Protein AF-A0A8E4DRR0-F1 (afdb_monomer)

Organism: NCBI:txid2259622

Foldseek 3Di:
DDDPQVVQWDWDADPFGIKIFHPFAAPVRGTQIKDWGADPVQKTKIKSQQPLVVLCVVLVHDCPDPVNVVVQVVLCVPLVWHQDPVRRIIIDIGHPVCVVSNVVSRSVVSNVSNVCSVVPPPPPPPVQLVLVVVLVVVLCVVVVWDKDAQDDQDPATFRIWTPALQIEGEQEDQALVSLVSLLVSQVVCVVVVPRYFGEYEYADCVRNPVVSLVCSVVRGVYYHYCPVDSVVVSVVVNVVRVVRD

Radius of gyration: 26.76 Å; Cα contacts (8 Å, |Δi|>4): 413; chains: 1; bounding box: 72×39×68 Å

Solvent-accessible surface area (backbone atoms only — not comparable to full-atom values): 13355 Å² total; per-residue (Å²): 132,88,81,64,67,74,78,48,51,48,77,45,82,52,97,62,40,34,36,35,38,37,80,45,50,46,97,87,67,49,57,41,48,35,38,36,37,59,46,96,87,60,34,31,45,34,28,48,79,15,51,40,47,54,53,26,47,75,63,67,37,65,69,84,36,72,70,46,48,52,50,55,52,51,44,31,70,75,56,67,38,42,77,39,81,89,68,46,20,49,33,37,79,39,50,71,91,43,44,74,61,51,49,52,38,51,42,53,50,39,43,54,54,40,54,49,50,78,64,37,69,74,84,55,75,50,64,63,58,55,52,48,53,51,46,52,50,51,45,28,64,75,69,69,42,54,71,42,68,66,41,70,53,86,97,39,71,22,54,32,35,36,61,51,85,47,30,38,33,33,27,74,14,71,33,42,67,48,43,49,49,38,32,51,40,30,54,48,31,62,75,70,69,47,75,58,43,28,34,36,35,32,52,45,47,82,58,35,33,59,74,50,55,72,49,41,55,80,37,30,76,39,67,46,74,56,79,88,50,65,70,62,51,40,52,54,51,52,50,57,54,61,78,50,101

Structure (mmCIF, N/CA/C/O backbone):
data_AF-A0A8E4DRR0-F1
#
_entry.id   AF-A0A8E4DRR0-F1
#
loop_
_atom_site.group_PDB
_atom_site.id
_atom_site.type_symbol
_atom_site.label_atom_id
_atom_site.label_alt_id
_atom_site.label_comp_id
_atom_site.label_asym_id
_atom_site.label_entity_id
_atom_site.label_seq_id
_atom_site.pdbx_PDB_ins_code
_atom_site.Cartn_x
_atom_site.Cartn_y
_atom_site.Cartn_z
_atom_site.occupancy
_atom_site.B_iso_or_equiv
_atom_site.auth_seq_id
_atom_site.auth_comp_id
_atom_site.auth_asym_id
_atom_site.auth_atom_id
_atom_site.pdbx_PDB_model_num
ATOM 1 N N . MET A 1 1 ? -40.657 18.789 5.559 1.00 47.41 1 MET A N 1
ATOM 2 C CA . MET A 1 1 ? -40.648 17.355 5.917 1.00 47.41 1 MET A CA 1
ATOM 3 C C . MET A 1 1 ? -39.809 17.217 7.183 1.00 47.41 1 MET A C 1
ATOM 5 O O . MET A 1 1 ? -38.643 17.578 7.130 1.00 47.41 1 MET A O 1
ATOM 9 N N . LYS A 1 2 ? -40.390 16.846 8.335 1.00 43.84 2 LYS A N 1
ATOM 10 C CA . LYS A 1 2 ? -39.598 16.577 9.551 1.00 43.84 2 LYS A CA 1
ATOM 11 C C . LYS A 1 2 ? -38.952 15.208 9.366 1.00 43.84 2 LYS A C 1
ATOM 13 O O . LYS A 1 2 ? -39.671 14.216 9.324 1.00 43.84 2 LYS A O 1
ATOM 18 N N . ILE A 1 3 ? -37.636 15.175 9.194 1.00 53.62 3 ILE A N 1
ATOM 19 C CA . ILE A 1 3 ? -36.881 13.924 9.236 1.00 53.62 3 ILE A CA 1
ATOM 20 C C . ILE A 1 3 ? -36.840 13.513 10.707 1.00 53.62 3 ILE A C 1
ATOM 22 O O . ILE A 1 3 ? -36.259 14.213 11.534 1.00 53.62 3 ILE A O 1
ATOM 26 N N . ASP A 1 4 ? -37.528 12.427 11.041 1.00 69.81 4 ASP A N 1
ATOM 27 C CA . ASP A 1 4 ? -37.482 11.822 12.370 1.00 69.81 4 ASP A CA 1
ATOM 28 C C . ASP A 1 4 ? -36.305 10.838 12.401 1.00 69.81 4 ASP A C 1
ATOM 30 O O . ASP A 1 4 ? -36.471 9.638 12.197 1.00 69.81 4 ASP A O 1
ATOM 34 N N . LEU A 1 5 ? -35.092 11.380 12.569 1.00 63.81 5 LEU A N 1
ATOM 35 C CA . LEU A 1 5 ? -33.827 10.627 12.599 1.00 63.81 5 LEU A CA 1
ATOM 36 C C . LEU A 1 5 ? -33.863 9.462 13.600 1.00 63.81 5 LEU A C 1
ATOM 38 O O . LEU A 1 5 ? -33.259 8.422 13.354 1.00 63.81 5 LEU A O 1
ATOM 42 N N . CYS A 1 6 ? -34.618 9.602 14.692 1.00 68.69 6 CYS A N 1
ATOM 43 C CA . CYS A 1 6 ? -34.741 8.583 15.729 1.00 68.69 6 CYS A CA 1
ATOM 44 C C . CYS A 1 6 ? -35.473 7.319 15.256 1.00 68.69 6 CYS A C 1
ATOM 46 O O . CYS A 1 6 ? -35.236 6.252 15.811 1.00 68.69 6 CYS A O 1
ATOM 48 N N . ARG A 1 7 ? -36.323 7.400 14.222 1.00 75.31 7 ARG A N 1
ATOM 49 C CA . ARG A 1 7 ? -37.002 6.219 13.648 1.00 75.31 7 ARG A CA 1
ATOM 50 C C . ARG A 1 7 ? -36.076 5.289 12.875 1.00 75.31 7 ARG A C 1
ATOM 52 O O . ARG A 1 7 ? -36.465 4.160 12.598 1.00 75.31 7 ARG A O 1
ATOM 59 N N . HIS A 1 8 ? -34.896 5.773 12.506 1.00 78.75 8 HIS A N 1
ATOM 60 C CA . HIS A 1 8 ? -33.920 5.030 11.716 1.00 78.75 8 HIS A CA 1
ATOM 61 C C . HIS A 1 8 ? -32.787 4.447 12.569 1.00 78.75 8 HIS A C 1
ATOM 63 O O . HIS A 1 8 ? -31.842 3.896 12.019 1.00 78.75 8 HIS A O 1
ATOM 69 N N . LEU A 1 9 ? -32.877 4.571 13.897 1.00 87.56 9 LEU A N 1
ATOM 70 C CA . LEU A 1 9 ? -31.983 3.901 14.833 1.00 87.56 9 LEU A CA 1
ATOM 71 C C . LEU A 1 9 ? -32.633 2.602 15.299 1.00 87.56 9 LEU A C 1
ATOM 73 O O . LEU A 1 9 ? -33.762 2.612 15.794 1.00 87.56 9 LEU A O 1
ATOM 77 N N . ASN A 1 10 ? -31.912 1.493 15.174 1.00 92.44 10 ASN A N 1
ATOM 78 C CA . ASN A 1 10 ? -32.361 0.200 15.673 1.00 92.44 10 ASN A CA 1
ATOM 79 C C . ASN A 1 10 ? -31.350 -0.342 16.684 1.00 92.44 10 ASN A C 1
ATOM 81 O O . ASN A 1 10 ? -30.195 -0.603 16.355 1.00 92.44 10 ASN A O 1
ATOM 85 N N . THR A 1 11 ? -31.791 -0.500 17.930 1.00 93.88 11 THR A N 1
ATOM 86 C CA . THR A 1 11 ? -30.933 -0.927 19.037 1.00 93.88 11 THR A CA 1
ATOM 87 C C . THR A 1 11 ? -31.225 -2.373 19.404 1.00 93.88 11 THR A C 1
ATOM 89 O O . THR A 1 11 ? -32.382 -2.748 19.606 1.00 93.88 11 THR A O 1
ATOM 92 N N . ARG A 1 12 ? -30.179 -3.189 19.557 1.00 95.25 12 ARG A N 1
ATOM 93 C CA . ARG A 1 12 ? -30.294 -4.578 20.028 1.00 95.25 12 ARG A CA 1
ATOM 94 C C . ARG A 1 12 ? -29.407 -4.794 21.245 1.00 95.25 12 ARG A C 1
ATOM 96 O O . ARG A 1 12 ? -28.229 -4.457 21.221 1.00 95.25 12 ARG A O 1
ATOM 103 N N . ILE A 1 13 ? -29.975 -5.368 22.301 1.00 95.50 13 ILE A N 1
ATOM 104 C CA . ILE A 1 13 ? -29.242 -5.701 23.528 1.00 95.50 13 ILE A CA 1
ATOM 105 C C . ILE A 1 13 ? -28.384 -6.946 23.274 1.00 95.50 13 ILE A C 1
ATOM 107 O O . ILE A 1 13 ? -28.842 -7.905 22.651 1.00 95.50 13 ILE A O 1
ATOM 111 N N . THR A 1 14 ? -27.151 -6.934 23.771 1.00 92.44 14 THR A N 1
ATOM 112 C CA . THR A 1 14 ? -26.203 -8.055 23.716 1.00 92.44 14 THR A CA 1
ATOM 113 C C . THR A 1 14 ? -25.815 -8.485 25.135 1.00 92.44 14 THR A C 1
ATOM 115 O O . THR A 1 14 ? -26.263 -7.898 26.118 1.00 92.44 14 THR A O 1
ATOM 118 N N . GLN A 1 15 ? -24.991 -9.528 25.273 1.00 89.94 15 GLN A N 1
ATOM 119 C CA . GLN A 1 15 ? -24.535 -9.988 26.593 1.00 89.94 15 GLN A CA 1
ATOM 120 C C . GLN A 1 15 ? -23.638 -8.963 27.309 1.00 89.94 15 GLN A C 1
ATOM 122 O O . GLN A 1 15 ? -23.631 -8.916 28.536 1.00 89.94 15 GLN A O 1
ATOM 127 N N . GLU A 1 16 ? -22.901 -8.140 26.557 1.00 89.00 16 GLU A N 1
ATOM 128 C CA . GLU A 1 16 ? -21.900 -7.202 27.095 1.00 89.00 16 GLU A CA 1
ATOM 129 C C . GLU A 1 16 ? -22.322 -5.722 26.992 1.00 89.00 16 GLU A C 1
ATOM 131 O O . GLU A 1 16 ? -21.591 -4.825 27.420 1.00 89.00 16 GLU A O 1
ATOM 136 N N . GLY A 1 17 ? -23.506 -5.453 26.436 1.00 94.50 17 GLY A N 1
ATOM 137 C CA . GLY A 1 17 ? -24.033 -4.107 26.240 1.00 94.50 17 GLY A CA 1
ATOM 138 C C . GLY A 1 17 ? -25.119 -4.082 25.171 1.00 94.50 17 GLY A C 1
ATOM 139 O O . GLY A 1 17 ? -26.163 -4.719 25.325 1.00 94.50 17 GLY A O 1
ATOM 140 N N . PHE A 1 18 ? -24.904 -3.334 24.095 1.00 96.44 18 PHE A N 1
ATOM 141 C CA . PHE A 1 18 ? -25.846 -3.249 22.979 1.00 96.44 18 PHE A CA 1
ATOM 142 C C . PHE A 1 18 ? -25.143 -2.873 21.677 1.00 96.44 18 PHE A C 1
ATOM 144 O O . PHE A 1 18 ? -23.998 -2.437 21.679 1.00 96.44 18 PHE A O 1
ATOM 151 N N . LEU A 1 19 ? -25.839 -3.037 20.560 1.00 96.56 19 LEU A N 1
ATOM 152 C CA . LEU A 1 19 ? -25.451 -2.477 19.271 1.00 96.56 19 LEU A CA 1
ATOM 153 C C . LEU A 1 19 ? -26.532 -1.525 18.777 1.00 96.56 19 LEU A C 1
ATOM 155 O O . LEU A 1 19 ? -27.713 -1.704 19.091 1.00 96.56 19 LEU A O 1
ATOM 159 N N . VAL A 1 20 ? -26.118 -0.531 18.004 1.00 96.69 20 VAL A N 1
ATOM 160 C CA . VAL A 1 20 ? -26.983 0.453 17.364 1.00 96.69 20 VAL A CA 1
ATOM 161 C C . VAL A 1 20 ? -26.707 0.425 15.870 1.00 96.69 20 VAL A C 1
ATOM 163 O O . VAL A 1 20 ? -25.614 0.752 15.422 1.00 96.69 20 VAL A O 1
ATOM 166 N N . GLU A 1 21 ? -27.714 0.039 15.104 1.00 96.31 21 GLU A N 1
ATOM 167 C CA . GLU A 1 21 ? -27.754 0.215 13.657 1.00 96.31 21 GLU A CA 1
ATOM 168 C C . GLU A 1 21 ? -28.125 1.673 13.369 1.00 96.31 21 GLU A C 1
ATOM 170 O O . GLU A 1 21 ? -29.159 2.165 13.839 1.00 96.31 21 GLU A O 1
ATOM 175 N N . THR A 1 22 ? -27.240 2.386 12.672 1.00 95.62 22 THR A N 1
ATOM 176 C CA . THR A 1 22 ? -27.363 3.832 12.448 1.00 95.62 22 THR A CA 1
ATOM 177 C C . THR A 1 22 ? -27.943 4.151 11.069 1.00 95.62 22 THR A C 1
ATOM 179 O O . THR A 1 22 ? -27.819 3.347 10.150 1.00 95.62 22 THR A O 1
ATOM 182 N N . PRO A 1 23 ? -28.536 5.342 10.854 1.00 93.69 23 PRO A N 1
ATOM 183 C CA . PRO A 1 23 ? -28.981 5.753 9.520 1.00 93.69 23 PRO A CA 1
ATOM 184 C C . PRO A 1 23 ? -27.832 6.035 8.540 1.00 93.69 23 PRO A C 1
ATOM 186 O O . PRO A 1 23 ? -28.096 6.315 7.372 1.00 93.69 23 PRO A O 1
ATOM 189 N N . PHE A 1 24 ? -26.580 6.030 9.006 1.00 94.56 24 PHE A N 1
ATOM 190 C CA . PHE A 1 24 ? -25.413 6.200 8.154 1.00 94.56 24 PHE A CA 1
ATOM 191 C C . PHE A 1 24 ? -25.136 4.891 7.432 1.00 94.56 24 PHE A C 1
ATOM 193 O O . PHE A 1 24 ? -25.211 3.819 8.032 1.00 94.56 24 PHE A O 1
ATOM 200 N N . CYS A 1 25 ? -24.808 4.999 6.151 1.00 94.62 25 CYS A N 1
ATOM 201 C CA . CYS A 1 25 ? -24.502 3.851 5.321 1.00 94.62 25 CYS A CA 1
ATOM 202 C C . CYS A 1 25 ? -23.128 4.006 4.689 1.00 94.62 25 CYS A C 1
ATOM 204 O O . CYS A 1 25 ? -22.706 5.110 4.332 1.00 94.62 25 CYS A O 1
ATOM 206 N N . TYR A 1 26 ? -22.493 2.865 4.498 1.00 93.50 26 TYR A N 1
ATOM 207 C CA . TYR A 1 26 ? -21.381 2.683 3.593 1.00 93.50 26 TYR A CA 1
ATOM 208 C C . TYR A 1 26 ? -21.839 2.787 2.118 1.00 93.50 26 TYR A C 1
ATOM 210 O O . TYR A 1 26 ? -23.038 2.839 1.820 1.00 93.50 26 TYR A O 1
ATOM 218 N N . TYR A 1 27 ? -20.895 2.841 1.168 1.00 88.94 27 TYR A N 1
ATOM 219 C CA . TYR A 1 27 ? -21.196 2.998 -0.268 1.00 88.94 27 TYR A CA 1
ATOM 220 C C . TYR A 1 27 ? -22.044 1.865 -0.863 1.00 88.94 27 TYR A C 1
ATOM 222 O O . TYR A 1 27 ? -22.708 2.065 -1.878 1.00 88.94 27 TYR A O 1
ATOM 230 N N . ASP A 1 28 ? -21.999 0.678 -0.265 1.00 90.06 28 ASP A N 1
ATOM 231 C CA . ASP A 1 28 ? -22.761 -0.509 -0.653 1.00 90.06 28 ASP A CA 1
ATOM 232 C C . ASP A 1 28 ? -24.147 -0.566 -0.002 1.00 90.06 28 ASP A C 1
ATOM 234 O O . ASP A 1 28 ? -24.883 -1.529 -0.202 1.00 90.06 28 ASP A O 1
ATOM 238 N N . HIS A 1 29 ? -24.528 0.506 0.699 1.00 92.25 29 HIS A N 1
ATOM 239 C CA . HIS A 1 29 ? -25.776 0.663 1.436 1.00 92.25 29 HIS A CA 1
ATOM 240 C C . HIS A 1 29 ? -25.878 -0.159 2.726 1.00 92.25 29 HIS A C 1
ATOM 242 O O . HIS A 1 29 ? -26.940 -0.140 3.352 1.00 92.25 29 HIS A O 1
ATOM 248 N N . ASP A 1 30 ? -24.793 -0.794 3.176 1.00 93.25 30 ASP A N 1
ATOM 249 C CA . ASP A 1 30 ? -24.750 -1.399 4.506 1.00 93.25 30 ASP A CA 1
ATOM 250 C C . ASP A 1 30 ? -24.735 -0.311 5.584 1.00 93.25 30 ASP A C 1
ATOM 252 O O . ASP A 1 30 ? -24.062 0.715 5.459 1.00 93.25 30 ASP A O 1
ATOM 256 N N . HIS A 1 31 ? -25.505 -0.519 6.650 1.00 95.25 31 HIS A N 1
ATOM 257 C CA . HIS A 1 31 ? -25.582 0.412 7.770 1.00 95.25 31 HIS A CA 1
ATOM 258 C C . HIS A 1 31 ? -24.326 0.344 8.634 1.00 95.25 31 HIS A C 1
ATOM 260 O O . HIS A 1 31 ? -23.857 -0.743 8.961 1.00 95.25 31 HIS A O 1
ATOM 266 N N . VAL A 1 32 ? -23.844 1.499 9.099 1.00 96.50 32 VAL A N 1
ATOM 267 C CA . VAL A 1 32 ? -22.797 1.517 10.124 1.00 96.50 32 VAL A CA 1
ATOM 268 C C . VAL A 1 32 ? -23.390 1.008 11.434 1.00 96.50 32 VAL A C 1
ATOM 270 O O . VAL A 1 32 ? -24.348 1.596 11.959 1.00 96.50 32 VAL A O 1
ATOM 273 N N . ILE A 1 33 ? -22.810 -0.070 11.962 1.00 97.19 33 ILE A N 1
ATOM 274 C CA . ILE A 1 33 ? -23.189 -0.672 13.239 1.00 97.19 33 ILE A CA 1
ATOM 275 C C . ILE A 1 33 ? -22.220 -0.208 14.322 1.00 97.19 33 ILE A C 1
ATOM 277 O O . ILE A 1 33 ? -21.016 -0.424 14.233 1.00 97.19 33 ILE A O 1
ATOM 281 N N . VAL A 1 34 ? -22.753 0.400 15.380 1.00 97.75 34 VAL A N 1
ATOM 282 C CA . VAL A 1 34 ? -21.962 0.825 16.538 1.00 97.75 34 VAL A CA 1
ATOM 283 C C . VAL A 1 34 ? -22.224 -0.111 17.705 1.00 97.75 34 VAL A C 1
ATOM 285 O O . VAL A 1 34 ? -23.346 -0.203 18.201 1.00 97.75 34 VAL A O 1
ATOM 288 N N . TYR A 1 35 ? -21.183 -0.784 18.171 1.00 97.69 35 TYR A N 1
ATOM 289 C CA . TYR A 1 35 ? -21.201 -1.617 19.364 1.00 97.69 35 TYR A CA 1
ATOM 290 C C . TYR A 1 35 ? -20.892 -0.759 20.583 1.00 97.69 35 TYR A C 1
ATOM 292 O O . TYR A 1 35 ? -19.946 0.016 20.565 1.00 97.69 35 TYR A O 1
ATOM 300 N N . ALA A 1 36 ? -21.667 -0.914 21.651 1.00 97.44 36 ALA A N 1
ATOM 301 C CA . ALA A 1 36 ? -21.447 -0.275 22.939 1.00 97.44 36 ALA A CA 1
ATOM 302 C C . ALA A 1 36 ? -21.255 -1.357 24.004 1.00 97.44 36 ALA A C 1
ATOM 304 O O . ALA A 1 36 ? -22.183 -2.108 24.316 1.00 97.44 36 ALA A O 1
ATOM 305 N N . LYS A 1 37 ? -20.055 -1.422 24.580 1.00 97.00 37 LYS A N 1
ATOM 306 C CA . LYS A 1 37 ? -19.710 -2.321 25.682 1.00 97.00 37 LYS A CA 1
ATOM 307 C C . LYS A 1 37 ? -19.671 -1.545 26.987 1.00 97.00 37 LYS A C 1
ATOM 309 O O . LYS A 1 37 ? -19.031 -0.497 27.067 1.00 97.00 37 LYS A O 1
ATOM 314 N N . ARG A 1 38 ? -20.345 -2.056 28.018 1.00 96.06 38 ARG A N 1
ATOM 315 C CA . ARG A 1 38 ? -20.356 -1.413 29.336 1.00 96.06 38 ARG A CA 1
ATOM 316 C C . ARG A 1 38 ? -19.147 -1.850 30.160 1.00 96.06 38 ARG A C 1
ATOM 318 O O . ARG A 1 38 ? -18.913 -3.042 30.346 1.00 96.06 38 ARG A O 1
ATOM 325 N N . ASN A 1 39 ? -18.418 -0.883 30.699 1.00 95.00 39 ASN A N 1
ATOM 326 C CA . ASN A 1 39 ? -17.311 -1.110 31.619 1.00 95.00 39 ASN A CA 1
ATOM 327 C C . ASN A 1 39 ? -17.801 -1.269 33.066 1.00 95.00 39 ASN A C 1
ATOM 329 O O . ASN A 1 39 ? -18.935 -0.934 33.416 1.00 95.00 39 ASN A O 1
ATOM 333 N N . GLN A 1 40 ? -16.921 -1.776 33.936 1.00 93.56 40 GLN A N 1
ATOM 334 C CA . GLN A 1 40 ? -17.237 -2.017 35.352 1.00 93.56 40 GLN A CA 1
ATOM 335 C C . GLN A 1 40 ? -17.536 -0.729 36.134 1.00 93.56 40 GLN A C 1
ATOM 337 O O . GLN A 1 40 ? -18.321 -0.752 37.078 1.00 93.56 40 GLN A O 1
ATOM 342 N N . ASP A 1 41 ? -16.935 0.388 35.729 1.00 93.62 41 ASP A N 1
ATOM 343 C CA . ASP A 1 41 ? -17.132 1.717 36.317 1.00 93.62 41 ASP A CA 1
ATOM 344 C C . ASP A 1 41 ? -18.412 2.420 35.824 1.00 93.62 41 ASP A C 1
ATOM 346 O O . ASP A 1 41 ? -18.712 3.535 36.247 1.00 93.62 41 ASP A O 1
ATOM 350 N N . GLY A 1 42 ? -19.184 1.766 34.949 1.00 92.06 42 GLY A N 1
ATOM 351 C CA . GLY A 1 42 ? -20.418 2.297 34.376 1.00 92.06 42 GLY A CA 1
ATOM 352 C C . GLY A 1 42 ? -20.225 3.158 33.126 1.00 92.06 42 GLY A C 1
ATOM 353 O O . GLY A 1 42 ? -21.223 3.625 32.579 1.00 92.06 42 GLY A O 1
ATOM 354 N N . THR A 1 43 ? -18.989 3.345 32.652 1.00 96.62 43 THR A N 1
ATOM 355 C CA . THR A 1 43 ? -18.712 3.972 31.349 1.00 96.62 43 THR A CA 1
ATOM 356 C C . THR A 1 43 ? -19.001 3.012 30.193 1.00 96.62 43 THR A C 1
ATOM 358 O O . THR A 1 43 ? -19.180 1.808 30.394 1.00 96.62 43 THR A O 1
ATOM 361 N N . TYR A 1 44 ? -19.057 3.542 28.972 1.00 97.62 44 TYR A N 1
ATOM 362 C CA . TYR A 1 44 ? -19.225 2.757 27.754 1.00 97.62 44 TYR A CA 1
ATOM 363 C C . TYR A 1 44 ? -18.045 2.960 26.811 1.00 97.62 44 TYR A C 1
ATOM 365 O O . TYR A 1 44 ? -17.646 4.095 26.554 1.00 97.62 44 TYR A O 1
ATOM 373 N N . LEU A 1 45 ? -17.529 1.855 26.273 1.00 97.62 45 LEU A N 1
ATOM 374 C CA . LEU A 1 45 ? -16.651 1.849 25.109 1.00 97.62 45 LEU A CA 1
ATOM 375 C C . LEU A 1 45 ? -17.506 1.592 23.869 1.00 97.62 45 LEU A C 1
ATOM 377 O O . LEU A 1 45 ? -18.147 0.544 23.765 1.00 97.62 45 LEU A O 1
ATOM 381 N N . LEU A 1 46 ? -17.535 2.557 22.956 1.00 98.00 46 LEU A N 1
ATOM 382 C CA . LEU A 1 46 ? -18.216 2.448 21.676 1.00 98.00 46 LEU A CA 1
ATOM 383 C C . LEU A 1 46 ? -17.205 2.190 20.566 1.00 98.00 46 LEU A C 1
ATOM 385 O O . LEU A 1 46 ? -16.146 2.811 20.572 1.00 98.00 46 LEU A O 1
ATOM 389 N N . THR A 1 47 ? -17.549 1.324 19.615 1.00 97.50 47 THR A N 1
ATOM 390 C CA . THR A 1 47 ? -16.700 0.980 18.467 1.00 97.50 47 THR A CA 1
ATOM 391 C C . THR A 1 47 ? -17.527 0.564 17.252 1.00 97.50 47 THR A C 1
ATOM 393 O O . THR A 1 47 ? -18.635 0.052 17.404 1.00 97.50 47 THR A O 1
ATOM 396 N N . GLU A 1 48 ? -16.992 0.760 16.050 1.00 95.56 48 GLU A N 1
ATOM 397 C CA . GLU A 1 48 ? -17.521 0.169 14.805 1.00 95.56 48 GLU A CA 1
ATOM 398 C C . GLU A 1 48 ? -16.840 -1.160 14.434 1.00 95.56 48 GLU A C 1
ATOM 400 O O . GLU A 1 48 ? -17.145 -1.752 13.407 1.00 95.56 48 GLU A O 1
ATOM 405 N N . ASN A 1 49 ? -15.969 -1.675 15.310 1.00 93.31 49 ASN A N 1
ATOM 406 C CA . ASN A 1 49 ? -15.341 -2.993 15.184 1.00 93.31 49 ASN A CA 1
ATOM 407 C C . ASN A 1 49 ? -14.476 -3.167 13.915 1.00 93.31 49 ASN A C 1
ATOM 409 O O . ASN A 1 49 ? -14.318 -4.284 13.426 1.00 93.31 49 ASN A O 1
ATOM 413 N N . GLY A 1 50 ? -13.909 -2.073 13.397 1.00 92.12 50 GLY A N 1
ATOM 414 C CA . GLY A 1 50 ? -12.928 -2.084 12.309 1.00 92.12 50 GLY A CA 1
ATOM 415 C C . GLY A 1 50 ? -13.514 -2.282 10.911 1.00 92.12 50 GLY A C 1
ATOM 416 O O . GLY A 1 50 ? -12.762 -2.439 9.949 1.00 92.12 50 GLY A O 1
ATOM 417 N N . GLU A 1 51 ? -14.837 -2.243 10.759 1.00 93.06 51 GLU A N 1
ATOM 418 C CA . GLU A 1 51 ? -15.511 -2.450 9.477 1.00 93.06 51 GLU A CA 1
ATOM 419 C C . GLU A 1 51 ? -15.099 -1.391 8.437 1.00 93.06 51 GLU A C 1
ATOM 421 O O . GLU A 1 51 ? -14.859 -1.703 7.268 1.00 93.06 51 GLU A O 1
ATOM 426 N N . ALA A 1 52 ? -14.931 -0.131 8.851 1.00 91.56 52 ALA A N 1
ATOM 427 C CA . ALA A 1 52 ? -14.463 0.929 7.960 1.00 91.56 52 ALA A CA 1
ATOM 428 C C . ALA A 1 52 ? -13.035 0.670 7.434 1.00 91.56 52 ALA A C 1
ATOM 430 O O . ALA A 1 52 ? -12.745 0.928 6.261 1.00 91.56 52 ALA A O 1
ATOM 431 N N . ALA A 1 53 ? -12.150 0.140 8.283 1.00 89.75 53 ALA A N 1
ATOM 432 C CA . ALA A 1 53 ? -10.775 -0.201 7.922 1.00 89.75 53 ALA A CA 1
ATOM 433 C C . ALA A 1 53 ? -10.714 -1.415 6.996 1.00 89.75 53 ALA A C 1
ATOM 435 O O . ALA A 1 53 ? -10.004 -1.401 5.988 1.00 89.75 53 ALA A O 1
ATOM 436 N N . GLU A 1 54 ? -11.503 -2.443 7.305 1.00 86.94 54 GLU A N 1
ATOM 437 C CA . GLU A 1 54 ? -11.616 -3.643 6.485 1.00 86.94 54 GLU A CA 1
ATOM 438 C C . GLU A 1 54 ? -12.075 -3.280 5.068 1.00 86.94 54 GLU A C 1
ATOM 440 O O . GLU A 1 54 ? -11.446 -3.674 4.081 1.00 86.94 54 GLU A O 1
ATOM 445 N N . ARG A 1 55 ? -13.094 -2.423 4.950 1.00 88.06 55 ARG A N 1
ATOM 446 C CA . ARG A 1 55 ? -13.585 -1.929 3.656 1.00 88.06 55 ARG A CA 1
ATOM 447 C C . ARG A 1 55 ? -12.512 -1.156 2.883 1.00 88.06 55 ARG A C 1
ATOM 449 O O . ARG A 1 55 ? -12.321 -1.416 1.695 1.00 88.06 55 ARG A O 1
ATOM 456 N N . LEU A 1 56 ? -11.748 -0.279 3.542 1.00 85.44 56 LEU A N 1
ATOM 457 C CA . LEU A 1 56 ? -10.599 0.392 2.916 1.00 85.44 56 LEU A CA 1
ATOM 458 C C . LEU A 1 56 ? -9.553 -0.596 2.389 1.00 85.44 56 LEU A C 1
ATOM 460 O O . LEU A 1 56 ? -8.991 -0.385 1.308 1.00 85.44 56 LEU A O 1
ATOM 464 N N . SER A 1 57 ? -9.308 -1.678 3.130 1.00 81.31 57 SER A N 1
ATOM 465 C CA . SER A 1 57 ? -8.349 -2.709 2.737 1.00 81.31 57 SER A CA 1
ATOM 466 C C . SER A 1 57 ? -8.788 -3.443 1.462 1.00 81.31 57 SER A C 1
ATOM 468 O O . SER A 1 57 ? -7.961 -3.664 0.571 1.00 81.31 57 SER A O 1
ATOM 470 N N . PHE A 1 58 ? -10.089 -3.725 1.305 1.00 81.19 58 PHE A N 1
ATOM 471 C CA . PHE A 1 58 ? -10.644 -4.311 0.078 1.00 81.19 58 PHE A CA 1
ATOM 472 C C . PHE A 1 58 ? -10.509 -3.382 -1.130 1.00 81.19 58 PHE A C 1
ATOM 474 O O . PHE A 1 58 ? -10.256 -3.844 -2.246 1.00 81.19 58 PHE A O 1
ATOM 481 N N . ASP A 1 59 ? -10.570 -2.072 -0.901 1.00 79.81 59 ASP A N 1
ATOM 482 C CA . ASP A 1 59 ? -10.327 -1.064 -1.930 1.00 79.81 59 ASP A CA 1
ATOM 483 C C . ASP A 1 59 ? -8.830 -0.804 -2.194 1.00 79.81 59 ASP A C 1
ATOM 485 O O . ASP A 1 59 ? -8.464 0.000 -3.059 1.00 79.81 59 ASP A O 1
ATOM 489 N N . GLY A 1 60 ? -7.942 -1.540 -1.518 1.00 75.81 60 GLY A N 1
ATOM 490 C CA . GLY A 1 60 ? -6.495 -1.472 -1.699 1.00 75.81 60 GLY A CA 1
ATOM 491 C C . GLY A 1 60 ? -5.876 -0.189 -1.150 1.00 75.81 60 GLY A C 1
ATOM 492 O O . GLY A 1 60 ? -4.828 0.237 -1.644 1.00 75.81 60 GLY A O 1
ATOM 493 N N . VAL A 1 61 ? -6.528 0.447 -0.175 1.00 79.94 61 VAL A N 1
ATOM 494 C CA . VAL A 1 61 ? -5.991 1.600 0.549 1.00 79.94 61 VAL A CA 1
ATOM 495 C C . VAL A 1 61 ? -5.196 1.104 1.754 1.00 79.94 61 VAL A C 1
ATOM 497 O O . VAL A 1 61 ? -5.703 0.364 2.591 1.00 79.94 61 VAL A O 1
ATOM 500 N N . GLU A 1 62 ? -3.938 1.530 1.852 1.00 80.00 62 GLU A N 1
ATOM 501 C CA . GLU A 1 62 ? -3.088 1.241 3.006 1.00 80.00 62 GLU A CA 1
ATOM 502 C C . GLU A 1 62 ? -3.430 2.196 4.157 1.00 80.00 62 GLU A C 1
ATOM 504 O O . GLU A 1 62 ? -3.172 3.405 4.085 1.00 80.00 62 GLU A O 1
ATOM 509 N N . VAL A 1 63 ? -4.035 1.640 5.209 1.00 77.81 63 VAL A N 1
ATOM 510 C CA . VAL A 1 63 ? -4.531 2.387 6.376 1.00 77.81 63 VAL A CA 1
ATOM 511 C C . VAL A 1 63 ? -3.389 3.055 7.154 1.00 77.81 63 VAL A C 1
ATOM 513 O O . VAL A 1 63 ? -3.567 4.153 7.673 1.00 77.81 63 VAL A O 1
ATOM 516 N N . ASP A 1 64 ? -2.191 2.467 7.136 1.00 77.56 64 ASP A N 1
ATOM 517 C CA . ASP A 1 64 ? -0.998 3.001 7.811 1.00 77.56 64 ASP A CA 1
ATOM 518 C C . ASP A 1 64 ? -0.249 4.076 7.002 1.00 77.56 64 ASP A C 1
ATOM 520 O O . ASP A 1 64 ? 0.777 4.607 7.441 1.00 77.56 64 ASP A O 1
ATOM 524 N N . SER A 1 65 ? -0.739 4.429 5.810 1.00 78.69 65 SER A N 1
ATOM 525 C CA . SER A 1 65 ? -0.099 5.466 5.000 1.00 78.69 65 SER A CA 1
ATOM 526 C C . SER A 1 65 ? -0.153 6.834 5.691 1.00 78.69 65 SER A C 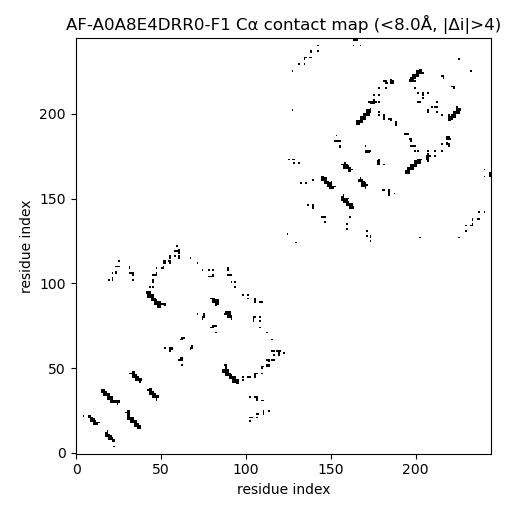1
ATOM 528 O O . SER A 1 65 ? -1.158 7.217 6.286 1.00 78.69 65 SER A O 1
ATOM 530 N N . GLU A 1 66 ? 0.916 7.630 5.558 1.00 76.19 66 GLU A N 1
ATOM 531 C CA . GLU A 1 66 ? 1.061 8.936 6.233 1.00 76.19 66 GLU A CA 1
ATOM 532 C C . GLU A 1 66 ? -0.152 9.862 6.026 1.00 76.19 66 GLU A C 1
ATOM 534 O O . GLU A 1 66 ? -0.563 10.591 6.930 1.00 76.19 66 GLU A O 1
ATOM 539 N N . ARG A 1 67 ? -0.757 9.813 4.832 1.00 78.69 67 ARG A N 1
ATOM 540 C CA . ARG A 1 67 ? -1.953 10.593 4.498 1.00 78.69 67 ARG A CA 1
ATOM 541 C C . ARG A 1 67 ? -3.171 10.158 5.314 1.00 78.69 67 ARG A C 1
ATOM 543 O O . ARG A 1 67 ? -3.879 11.027 5.813 1.00 78.69 67 ARG A O 1
ATOM 550 N N . ILE A 1 68 ? -3.415 8.852 5.428 1.00 81.81 68 ILE A N 1
ATOM 551 C CA . ILE A 1 68 ? -4.544 8.308 6.194 1.00 81.81 68 ILE A CA 1
ATOM 552 C C . ILE A 1 68 ? -4.316 8.567 7.681 1.00 81.81 68 ILE A C 1
ATOM 554 O O . ILE A 1 68 ? -5.199 9.101 8.341 1.00 81.81 68 ILE A O 1
ATOM 558 N N . THR A 1 69 ? -3.101 8.340 8.181 1.00 84.38 69 THR A N 1
ATOM 559 C CA . THR A 1 69 ? -2.725 8.627 9.572 1.00 84.38 69 THR A CA 1
ATOM 560 C C . THR A 1 69 ? -2.938 10.096 9.946 1.00 84.38 69 THR A C 1
ATOM 562 O O . THR A 1 69 ? -3.491 10.394 11.004 1.00 84.38 69 THR A O 1
ATOM 565 N N . ARG A 1 70 ? -2.559 11.041 9.071 1.00 84.81 70 ARG A N 1
ATOM 566 C CA . ARG A 1 70 ? -2.828 12.475 9.281 1.00 84.81 70 ARG A CA 1
ATOM 567 C C . ARG A 1 70 ? -4.323 12.762 9.361 1.00 84.81 70 ARG A C 1
ATOM 569 O O . ARG A 1 70 ? -4.760 13.514 10.225 1.00 84.81 70 ARG A O 1
ATOM 576 N N . TRP A 1 71 ? -5.096 12.156 8.474 1.00 86.69 71 TRP A N 1
ATOM 577 C CA . TRP A 1 71 ? -6.533 12.364 8.421 1.00 86.69 71 TRP A CA 1
ATOM 578 C C . TRP A 1 71 ? -7.257 11.760 9.643 1.00 86.69 71 TRP A C 1
ATOM 580 O O . TRP A 1 71 ? -8.106 12.412 10.248 1.00 86.69 71 TRP A O 1
ATOM 590 N N . LEU A 1 72 ? -6.849 10.571 10.099 1.00 87.12 72 LEU A N 1
ATOM 591 C CA . LEU A 1 72 ? -7.331 9.957 11.345 1.00 87.12 72 LEU A CA 1
ATOM 592 C C . LEU A 1 72 ? -7.017 10.831 12.572 1.00 87.12 72 LEU A C 1
ATOM 594 O O . LEU A 1 72 ? -7.835 10.959 13.488 1.00 87.12 72 LEU A O 1
ATOM 598 N N . HIS A 1 73 ? -5.855 11.490 12.575 1.00 87.88 73 HIS A N 1
ATOM 599 C CA . HIS A 1 73 ? -5.499 12.457 13.611 1.00 87.88 73 HIS A CA 1
ATOM 600 C C . HIS A 1 73 ? -6.419 13.692 13.580 1.00 87.88 73 HIS A C 1
ATOM 602 O O . HIS A 1 73 ? -6.849 14.167 14.629 1.00 87.88 73 HIS A O 1
ATOM 608 N N . GLU A 1 74 ? -6.764 14.215 12.401 1.00 87.94 74 GLU A N 1
ATOM 609 C CA . GLU A 1 74 ? -7.719 15.328 12.273 1.00 87.94 74 GLU A CA 1
ATOM 610 C C . GLU A 1 74 ? -9.116 14.951 12.788 1.00 87.94 74 GLU A C 1
ATOM 612 O O . GLU A 1 74 ? -9.718 15.728 13.535 1.00 87.94 74 GLU A O 1
ATOM 617 N N . MET A 1 75 ? -9.597 13.742 12.479 1.00 88.06 75 MET A N 1
ATOM 618 C CA . MET A 1 75 ? -10.861 13.227 13.020 1.00 88.06 75 MET A CA 1
ATOM 619 C C . MET A 1 75 ? -10.866 13.112 14.539 1.00 88.06 75 MET A C 1
ATOM 621 O O . MET A 1 75 ? -11.867 13.422 15.186 1.00 88.06 75 MET A O 1
ATOM 625 N N . THR A 1 76 ? -9.743 12.680 15.115 1.00 87.44 76 THR A N 1
ATOM 626 C CA . THR A 1 76 ? -9.587 12.582 16.570 1.00 87.44 76 THR A CA 1
ATOM 627 C C . THR A 1 76 ? -9.860 13.933 17.234 1.00 87.44 76 THR A C 1
ATOM 629 O O . THR A 1 76 ? -10.554 14.010 18.248 1.00 87.44 76 THR A O 1
ATOM 632 N N . VAL A 1 77 ? -9.388 15.017 16.614 1.00 88.19 77 VAL A N 1
ATOM 633 C CA . VAL A 1 77 ? -9.584 16.383 17.109 1.00 88.19 77 VAL A CA 1
ATOM 634 C C . VAL A 1 77 ? -11.010 16.888 16.858 1.00 88.19 77 VAL A C 1
ATOM 636 O O . VAL A 1 77 ? -11.582 17.538 17.731 1.00 88.19 77 VAL A O 1
ATOM 639 N N . SER A 1 78 ? -11.594 16.619 15.687 1.00 90.38 78 SER A N 1
ATOM 640 C CA . SER A 1 78 ? -12.887 17.197 15.291 1.00 90.38 78 SER A CA 1
ATOM 641 C C . SER A 1 78 ? -14.098 16.468 15.880 1.00 90.38 78 SER A C 1
ATOM 643 O O . SER A 1 78 ? -15.067 17.115 16.280 1.00 90.38 78 SER A O 1
ATOM 645 N N . LEU A 1 79 ? -14.041 15.137 15.966 1.00 92.50 79 LEU A N 1
ATOM 646 C CA . LEU A 1 79 ? -15.152 14.290 16.408 1.00 92.50 79 LEU A CA 1
ATOM 647 C C . LEU A 1 79 ? -14.973 13.766 17.836 1.00 92.50 79 LEU A C 1
ATOM 649 O O . LEU A 1 79 ? -15.919 13.206 18.389 1.00 92.50 79 LEU A O 1
ATOM 653 N N . ASN A 1 80 ? -13.809 13.980 18.463 1.00 94.25 80 ASN A N 1
ATOM 654 C CA . ASN A 1 80 ? -13.473 13.430 19.781 1.00 94.25 80 ASN A CA 1
ATOM 655 C C . ASN A 1 80 ? -13.662 11.899 19.814 1.00 94.25 80 ASN A C 1
ATOM 657 O O . ASN A 1 80 ? -14.334 11.357 20.695 1.00 94.25 80 ASN A O 1
ATOM 661 N N . VAL A 1 81 ? -13.097 11.240 18.803 1.00 95.25 81 VAL A N 1
ATOM 662 C CA . VAL A 1 81 ? -12.972 9.782 18.656 1.00 95.25 81 VAL A CA 1
ATOM 663 C C . VAL A 1 81 ? -11.493 9.406 18.715 1.00 95.25 81 VAL A C 1
ATOM 665 O O . VAL A 1 81 ? -10.648 10.267 18.517 1.00 95.25 81 VAL A O 1
ATOM 668 N N . SER A 1 82 ? -11.152 8.151 18.967 1.00 94.56 82 SER A N 1
ATOM 669 C CA . SER A 1 82 ? -9.774 7.652 18.900 1.00 94.56 82 SER A CA 1
ATOM 670 C C . SER A 1 82 ? -9.654 6.525 17.887 1.00 94.56 82 SER A C 1
ATOM 672 O O . SER A 1 82 ? -10.580 5.737 17.724 1.00 94.56 82 SER A O 1
ATOM 674 N N . TRP A 1 83 ? -8.501 6.428 17.233 1.00 92.88 83 TRP A N 1
ATOM 675 C CA . TRP A 1 83 ? -8.158 5.285 16.395 1.00 92.88 83 TRP A CA 1
ATOM 676 C C . TRP A 1 83 ? -7.395 4.233 17.208 1.00 92.88 83 TRP A C 1
ATOM 678 O O . TRP A 1 83 ? -6.328 4.524 17.755 1.00 92.88 83 TRP A O 1
ATOM 688 N N . ASN A 1 84 ? -7.922 3.013 17.281 1.00 90.06 84 ASN A N 1
ATOM 689 C CA . ASN A 1 84 ? -7.234 1.867 17.864 1.00 90.06 84 ASN A CA 1
ATOM 690 C C . ASN A 1 84 ? -6.392 1.185 16.778 1.00 90.06 84 ASN A C 1
ATOM 692 O O . ASN A 1 84 ? -6.915 0.517 15.894 1.00 90.06 84 ASN A O 1
ATOM 696 N N . HIS A 1 85 ? -5.070 1.344 16.850 1.00 84.50 85 HIS A N 1
ATOM 697 C CA . HIS A 1 85 ? -4.146 0.773 15.865 1.00 84.50 85 HIS A CA 1
ATOM 698 C C . HIS A 1 85 ? -4.062 -0.761 15.895 1.00 84.50 85 HIS A C 1
ATOM 700 O O . HIS A 1 85 ? -3.669 -1.347 14.890 1.00 84.50 85 HIS A O 1
ATOM 706 N N . ASN A 1 86 ? -4.398 -1.409 17.016 1.00 84.75 86 ASN A N 1
ATOM 707 C CA . ASN A 1 86 ? -4.324 -2.869 17.125 1.00 84.75 86 ASN A CA 1
ATOM 708 C C . ASN A 1 86 ? -5.510 -3.530 16.424 1.00 84.75 86 ASN A C 1
ATOM 710 O O . ASN A 1 86 ? -5.324 -4.479 15.669 1.00 84.75 86 ASN A O 1
ATOM 714 N N . ASP A 1 87 ? -6.704 -2.987 16.660 1.00 85.12 87 ASP A N 1
ATOM 715 C CA . A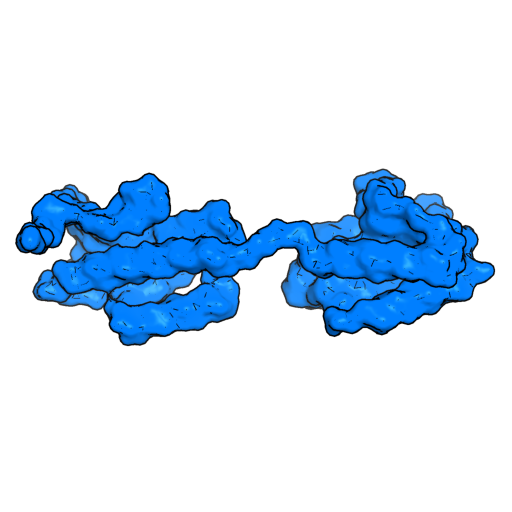SP A 1 87 ? -7.961 -3.523 16.129 1.00 85.12 87 ASP A CA 1
ATOM 716 C C . ASP A 1 87 ? -8.402 -2.810 14.838 1.00 85.12 87 ASP A C 1
ATOM 718 O O . ASP A 1 87 ? -9.411 -3.169 14.240 1.00 85.12 87 ASP A O 1
ATOM 722 N N . GLN A 1 88 ? -7.630 -1.805 14.401 1.00 89.56 88 GLN A N 1
ATOM 723 C CA . GLN A 1 88 ? -7.9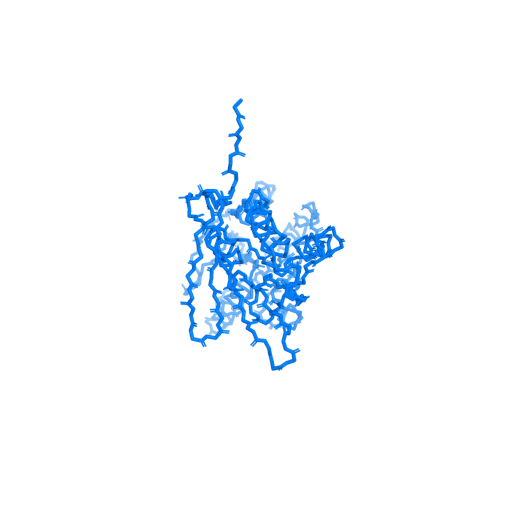19 -0.929 13.261 1.00 89.56 88 GLN A CA 1
ATOM 724 C C . GLN A 1 88 ? -9.347 -0.376 13.297 1.00 89.56 88 GLN A C 1
ATOM 726 O O . GLN A 1 88 ? -10.054 -0.375 12.295 1.00 89.56 88 GLN A O 1
ATOM 731 N N . SER A 1 89 ? -9.775 0.089 14.467 1.00 93.06 89 SER A N 1
ATOM 732 C CA . SER A 1 89 ? -11.154 0.500 14.715 1.00 93.06 89 SER A CA 1
ATOM 733 C C . SER A 1 89 ? -11.250 1.912 15.266 1.00 93.06 89 SER A C 1
ATOM 735 O O . SER A 1 89 ? -10.337 2.431 15.916 1.00 93.06 89 SER A O 1
ATOM 737 N N . ILE A 1 90 ? -12.399 2.536 15.034 1.00 95.94 90 ILE A N 1
ATOM 738 C CA . ILE A 1 90 ? -12.739 3.829 15.630 1.00 95.94 90 ILE A CA 1
ATOM 739 C C . ILE A 1 90 ? -13.416 3.579 16.972 1.00 95.94 90 ILE A C 1
ATOM 741 O O . ILE A 1 90 ? -14.372 2.811 17.047 1.00 95.94 90 ILE A O 1
ATOM 745 N N . GLU A 1 91 ? -12.952 4.254 18.021 1.00 97.06 91 GLU A N 1
ATOM 746 C CA . GLU A 1 91 ? -13.426 4.049 19.387 1.00 97.06 91 GLU A CA 1
ATOM 747 C C . GLU A 1 91 ? -13.729 5.354 20.124 1.00 97.06 91 GLU A C 1
ATOM 749 O O . GLU A 1 91 ? -13.112 6.391 19.884 1.00 97.06 91 GLU A O 1
ATOM 754 N N . VAL A 1 92 ? -14.670 5.295 21.066 1.00 97.31 92 VAL A N 1
ATOM 755 C CA . VAL A 1 92 ? -14.958 6.366 22.028 1.00 97.31 92 VAL A CA 1
ATOM 756 C C . VAL A 1 92 ? -15.236 5.761 23.393 1.00 97.31 92 VAL A C 1
ATOM 758 O O . VAL A 1 92 ? -16.118 4.918 23.531 1.00 97.31 92 VAL A O 1
ATOM 761 N N . LEU A 1 93 ? -14.552 6.261 24.421 1.00 97.31 93 LEU A N 1
ATOM 762 C CA . LEU A 1 93 ? -14.942 6.054 25.812 1.00 97.31 93 LEU A CA 1
ATOM 763 C C . LEU A 1 93 ? -15.833 7.217 26.263 1.00 97.31 93 LEU A C 1
ATOM 765 O O . LEU A 1 93 ? -15.419 8.376 26.187 1.00 97.31 93 LEU A O 1
ATOM 769 N N . CYS A 1 94 ? -17.043 6.935 26.744 1.00 96.88 94 CYS A N 1
ATOM 770 C CA . CYS A 1 94 ? -17.962 7.977 27.198 1.00 96.88 94 CYS A CA 1
ATOM 771 C C . CYS A 1 94 ? -18.798 7.575 28.418 1.00 96.88 94 CYS A C 1
ATOM 773 O O . CYS A 1 94 ? -18.894 6.406 28.800 1.00 96.88 94 CYS A O 1
ATOM 775 N N . SER A 1 95 ? -19.421 8.577 29.039 1.00 97.00 95 SER A N 1
ATOM 776 C CA . SER A 1 95 ? -20.421 8.368 30.083 1.00 97.00 95 SER A CA 1
ATOM 777 C C . SER A 1 95 ? -21.746 7.883 29.483 1.00 97.00 95 SER A C 1
ATOM 779 O O . SER A 1 95 ? -21.992 8.045 28.286 1.00 97.00 95 SER A O 1
ATOM 781 N N . GLU A 1 96 ? -22.632 7.329 30.313 1.00 93.88 96 GLU A N 1
ATOM 782 C CA . GLU A 1 96 ? -23.966 6.887 29.882 1.00 93.88 96 GLU A CA 1
ATOM 783 C C . GLU A 1 96 ? -24.797 8.019 29.251 1.00 93.88 96 GLU A C 1
ATOM 785 O O . GLU A 1 96 ? -25.492 7.798 28.259 1.00 93.88 96 GLU A O 1
ATOM 790 N N . SER A 1 97 ? -24.681 9.252 29.760 1.00 95.06 97 SER A N 1
ATOM 791 C CA . SER A 1 97 ? -25.409 10.408 29.217 1.00 95.06 97 SER A CA 1
ATOM 792 C C . SER A 1 97 ? -24.946 10.829 27.822 1.00 95.06 97 SER A C 1
ATOM 794 O O . SER A 1 97 ? -25.715 11.459 27.097 1.00 95.06 97 SER A O 1
ATOM 796 N N . ASP A 1 98 ? -23.726 10.462 27.426 1.00 96.06 98 ASP A N 1
ATOM 797 C CA . ASP A 1 98 ? -23.122 10.885 26.159 1.00 96.06 98 ASP A CA 1
ATOM 798 C C . ASP A 1 98 ? -23.230 9.830 25.052 1.00 96.06 98 ASP A C 1
ATOM 800 O O . ASP A 1 98 ? -22.893 10.115 23.901 1.00 96.06 98 ASP A O 1
ATOM 804 N N . VAL A 1 99 ? -23.730 8.626 25.360 1.00 95.00 99 VAL A N 1
ATOM 805 C CA . VAL A 1 99 ? -23.745 7.489 24.422 1.00 95.00 99 VAL A CA 1
ATOM 806 C C . VAL A 1 99 ? -24.438 7.844 23.108 1.00 95.00 99 VAL A C 1
ATOM 808 O O . VAL A 1 99 ? -23.928 7.533 22.036 1.00 95.00 99 VAL A O 1
ATOM 811 N N . SER A 1 100 ? -25.565 8.557 23.164 1.00 92.75 100 SER A N 1
ATOM 812 C CA . SER A 1 100 ? -26.299 8.940 21.950 1.00 92.75 100 SER A CA 1
ATOM 813 C C . SER A 1 100 ? -25.448 9.797 21.009 1.00 92.75 100 SER A C 1
ATOM 815 O O . SER A 1 100 ? -25.444 9.573 19.803 1.00 92.75 100 SER A O 1
ATOM 817 N N . LEU A 1 101 ? -24.697 10.759 21.554 1.00 94.44 101 LEU A N 1
ATOM 818 C CA . LEU A 1 101 ? -23.809 11.610 20.764 1.00 94.44 101 LEU A CA 1
ATOM 819 C C . LEU A 1 101 ? -22.590 10.826 20.262 1.00 94.44 101 LEU A C 1
ATOM 821 O O . LEU A 1 101 ? -22.161 11.012 19.125 1.00 94.44 101 LEU A O 1
ATOM 825 N N . ALA A 1 102 ? -22.047 9.941 21.097 1.00 96.31 102 ALA A N 1
ATOM 826 C CA . ALA A 1 102 ? -20.911 9.101 20.749 1.00 96.31 102 ALA A CA 1
ATOM 827 C C . ALA A 1 102 ? -21.229 8.141 19.586 1.00 96.31 102 ALA A C 1
ATOM 829 O O . ALA A 1 102 ? -20.406 8.013 18.684 1.00 96.31 102 ALA A O 1
ATOM 830 N N . VAL A 1 103 ? -22.434 7.557 19.532 1.00 96.62 103 VAL A N 1
ATOM 831 C CA . VAL A 1 103 ? -22.887 6.730 18.394 1.00 96.62 103 VAL A CA 1
ATOM 832 C C . VAL A 1 103 ? -22.801 7.502 17.079 1.00 96.62 103 VAL A C 1
ATOM 834 O O . VAL A 1 103 ? -22.262 6.992 16.100 1.00 96.62 103 VAL A O 1
ATOM 837 N N . PHE A 1 104 ? -23.288 8.746 17.053 1.00 95.62 104 PHE A N 1
ATOM 838 C CA . PHE A 1 104 ? -23.236 9.570 15.846 1.00 95.62 104 PHE A CA 1
ATOM 839 C C . PHE A 1 104 ? -21.808 9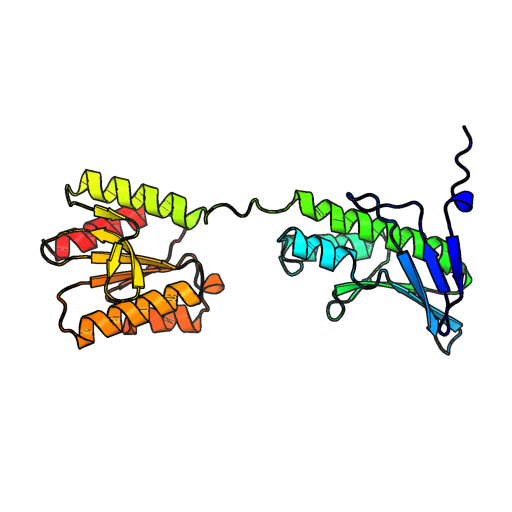.934 15.442 1.00 95.62 104 PHE A C 1
ATOM 841 O O . PHE A 1 104 ? -21.501 9.906 14.256 1.00 95.62 104 PHE A O 1
ATOM 848 N N . ARG A 1 105 ? -20.931 10.216 16.411 1.00 96.06 105 ARG A N 1
ATOM 849 C CA . ARG A 1 105 ? -19.512 10.497 16.147 1.00 96.06 105 ARG A CA 1
ATOM 850 C C . ARG A 1 105 ? -18.802 9.299 15.527 1.00 96.06 105 ARG A C 1
ATOM 852 O O . ARG A 1 105 ? -18.092 9.482 14.548 1.00 96.06 105 ARG A O 1
ATOM 859 N N . ILE A 1 106 ? -19.021 8.091 16.055 1.00 97.06 106 ILE A N 1
ATOM 860 C CA . ILE A 1 106 ? -18.466 6.858 15.477 1.00 97.06 106 ILE A CA 1
ATOM 861 C C . ILE A 1 106 ? -19.013 6.635 14.064 1.00 97.06 106 ILE A C 1
ATOM 863 O O . ILE A 1 106 ? -18.239 6.376 13.149 1.00 97.06 106 ILE A O 1
ATOM 867 N N . ALA A 1 107 ? -20.326 6.779 13.866 1.00 96.75 107 ALA A N 1
ATOM 868 C CA . ALA A 1 107 ? -20.945 6.560 12.562 1.00 96.75 107 ALA A CA 1
ATOM 869 C C . ALA A 1 107 ? -20.457 7.553 11.496 1.00 96.75 107 ALA A C 1
ATOM 871 O O . ALA A 1 107 ? -20.115 7.157 10.383 1.00 96.75 107 ALA A O 1
ATOM 872 N N . GLU A 1 108 ? -20.374 8.837 11.849 1.00 95.81 108 GLU A N 1
ATOM 873 C CA . GLU A 1 108 ? -19.810 9.875 10.988 1.00 95.81 108 GLU A CA 1
ATOM 874 C C . GLU A 1 108 ? -18.345 9.574 10.654 1.00 95.81 108 GLU A C 1
ATOM 876 O O . GLU A 1 108 ? -17.965 9.578 9.483 1.00 95.81 108 GLU A O 1
ATOM 881 N N . ALA A 1 109 ? -17.545 9.249 11.669 1.00 95.62 109 ALA A N 1
ATOM 882 C CA . ALA A 1 109 ? -16.142 8.905 11.516 1.00 95.62 109 ALA A CA 1
ATOM 883 C C . ALA A 1 109 ? -15.947 7.701 10.574 1.00 95.62 109 ALA A C 1
ATOM 885 O O . ALA A 1 109 ? -15.113 7.755 9.674 1.00 95.62 109 ALA A O 1
ATOM 886 N N . ALA A 1 110 ? -16.755 6.648 10.717 1.00 95.38 110 ALA A N 1
ATOM 887 C CA . ALA A 1 110 ? -16.690 5.440 9.894 1.00 95.38 110 ALA A CA 1
ATOM 888 C C . ALA A 1 110 ? -16.978 5.718 8.411 1.00 95.38 110 ALA A C 1
ATOM 890 O O . ALA A 1 110 ? -16.227 5.283 7.535 1.00 95.38 110 ALA A O 1
ATOM 891 N N . VAL A 1 111 ? -18.030 6.490 8.114 1.00 95.06 111 VAL A N 1
ATOM 892 C CA . VAL A 1 111 ? -18.356 6.879 6.731 1.00 95.06 111 VAL A CA 1
ATOM 893 C C . VAL A 1 111 ? -17.265 7.768 6.143 1.00 95.06 111 VAL A C 1
ATOM 895 O O . VAL A 1 111 ? -16.887 7.605 4.982 1.00 95.06 111 VAL A O 1
ATOM 898 N N . GLN A 1 112 ? -16.724 8.696 6.932 1.00 93.12 112 GLN A N 1
ATOM 899 C CA . GLN A 1 112 ? -15.639 9.549 6.473 1.00 93.12 112 GLN A CA 1
ATOM 900 C C . GLN A 1 112 ? -14.345 8.745 6.207 1.00 93.12 112 GLN A C 1
ATOM 902 O O . GLN A 1 112 ? -13.681 8.990 5.199 1.00 93.12 112 GLN A O 1
ATOM 907 N N . VAL A 1 113 ? -14.020 7.744 7.039 1.00 90.56 113 VAL A N 1
ATOM 908 C CA . VAL A 1 113 ? -12.914 6.797 6.791 1.00 90.56 113 VAL A CA 1
ATOM 909 C C . VAL A 1 113 ? -13.144 6.063 5.475 1.00 90.56 113 VAL A C 1
ATOM 911 O O . VAL A 1 113 ? -12.252 6.027 4.631 1.00 90.56 113 VAL A O 1
ATOM 914 N N . GLN A 1 114 ? -14.353 5.554 5.229 1.00 89.19 114 GLN A N 1
ATOM 915 C CA . GLN A 1 114 ? -14.662 4.910 3.956 1.00 89.19 114 GLN A CA 1
ATOM 916 C C . GLN A 1 114 ? -14.567 5.881 2.769 1.00 89.19 114 GLN A C 1
ATOM 918 O O . GLN A 1 114 ? -14.159 5.480 1.682 1.00 89.19 114 GLN A O 1
ATOM 923 N N . ALA A 1 115 ? -14.862 7.171 2.933 1.00 87.75 115 ALA A N 1
ATOM 924 C CA . ALA A 1 115 ? -14.685 8.147 1.856 1.00 87.75 115 ALA A CA 1
ATOM 925 C C . ALA A 1 115 ? -13.218 8.253 1.384 1.00 87.75 115 ALA A C 1
ATOM 927 O O . ALA A 1 115 ? -12.959 8.668 0.251 1.00 87.75 115 ALA A O 1
ATOM 928 N N . LEU A 1 116 ? -12.248 7.797 2.189 1.00 87.31 116 LEU A N 1
ATOM 929 C CA . LEU A 1 116 ? -10.842 7.699 1.789 1.00 87.31 116 LEU A CA 1
ATOM 930 C C . LEU A 1 116 ? -10.603 6.650 0.695 1.00 87.31 116 LEU A C 1
ATOM 932 O O . LEU A 1 116 ? -9.567 6.702 0.033 1.00 87.31 116 LEU A O 1
ATOM 936 N N . THR A 1 117 ? -11.559 5.770 0.402 1.00 83.31 117 THR A N 1
ATOM 937 C CA . THR A 1 117 ? -11.542 4.921 -0.803 1.00 83.31 117 THR A CA 1
ATOM 938 C C . THR A 1 117 ? -11.455 5.755 -2.083 1.00 83.31 117 THR A C 1
ATOM 940 O O . THR A 1 117 ? -10.768 5.365 -3.023 1.00 83.31 117 THR A O 1
ATOM 943 N N . ALA A 1 118 ? -12.026 6.966 -2.115 1.00 80.19 118 ALA A N 1
ATOM 944 C CA . ALA A 1 118 ? -11.874 7.892 -3.243 1.00 80.19 118 ALA A CA 1
ATOM 945 C C . ALA A 1 118 ? -10.430 8.392 -3.398 1.00 80.19 118 ALA A C 1
ATOM 947 O O . ALA A 1 118 ? -10.007 8.811 -4.474 1.00 80.19 118 ALA A O 1
ATOM 948 N N . THR A 1 119 ? -9.657 8.335 -2.315 1.00 69.12 119 THR A N 1
ATOM 949 C CA . THR A 1 119 ? -8.239 8.671 -2.319 1.00 69.12 119 THR A CA 1
ATOM 950 C C . THR A 1 119 ? -7.363 7.502 -2.739 1.00 69.12 119 THR A C 1
ATOM 952 O O . THR A 1 119 ? -6.143 7.698 -2.808 1.00 69.12 119 THR A O 1
ATOM 955 N N . ARG A 1 120 ? -7.950 6.322 -3.022 1.00 65.06 120 ARG A N 1
ATOM 956 C CA . ARG A 1 120 ? -7.272 5.182 -3.641 1.00 65.06 120 ARG A CA 1
ATOM 957 C C . ARG A 1 120 ? -6.373 5.741 -4.722 1.00 65.06 120 ARG A C 1
ATOM 959 O O . ARG A 1 120 ? -6.839 6.232 -5.751 1.00 65.06 120 ARG A O 1
ATOM 966 N N . ALA A 1 121 ? -5.068 5.706 -4.457 1.00 54.50 121 ALA A N 1
ATOM 967 C CA . ALA A 1 121 ? -4.116 5.836 -5.531 1.00 54.50 121 ALA A CA 1
ATOM 968 C C . ALA A 1 121 ? -4.526 4.705 -6.456 1.00 54.50 121 ALA A C 1
ATOM 970 O O . ALA A 1 121 ? -4.500 3.541 -6.046 1.00 54.50 121 ALA A O 1
ATOM 971 N N . GLN A 1 122 ? -5.048 5.051 -7.636 1.00 43.84 122 GLN A N 1
ATOM 972 C CA . GLN A 1 122 ? -5.265 4.081 -8.689 1.00 43.84 122 GLN A CA 1
ATOM 973 C C . GLN A 1 122 ? -3.986 3.256 -8.672 1.00 43.84 122 GLN A C 1
ATOM 975 O O . GLN A 1 122 ? -2.903 3.841 -8.773 1.00 43.84 122 GLN A O 1
ATOM 980 N N . ARG A 1 123 ? -4.092 1.960 -8.352 1.00 44.69 123 ARG A N 1
ATOM 981 C CA . ARG A 1 123 ? -2.945 1.057 -8.327 1.00 44.69 123 ARG A CA 1
ATOM 982 C C . ARG A 1 123 ? -2.549 0.962 -9.790 1.00 44.69 123 ARG A C 1
ATOM 984 O O . ARG A 1 123 ? -3.010 0.085 -10.511 1.00 44.69 123 ARG A O 1
ATOM 991 N N . SER A 1 124 ? -1.855 1.992 -10.259 1.00 39.66 124 SER A N 1
ATOM 992 C CA . SER A 1 124 ? -1.287 2.051 -11.574 1.00 39.66 124 SER A CA 1
ATOM 993 C C . SER A 1 124 ? -0.383 0.836 -11.625 1.00 39.66 124 SER A C 1
ATOM 995 O O . SER A 1 124 ? 0.264 0.475 -10.632 1.00 39.66 124 SER A O 1
ATOM 997 N N . GLU A 1 125 ? -0.348 0.163 -12.768 1.00 48.12 125 GLU A N 1
ATOM 998 C CA . GLU A 1 125 ? 0.907 -0.455 -13.171 1.00 48.12 125 GLU A CA 1
ATOM 999 C C . GLU A 1 125 ? 2.012 0.505 -12.739 1.00 48.12 125 GLU A C 1
ATOM 1001 O O . GLU A 1 125 ? 1.958 1.664 -13.152 1.00 48.12 125 GLU A O 1
ATOM 1006 N N . SER A 1 126 ? 2.858 0.064 -11.793 1.00 57.59 126 SER A N 1
ATOM 1007 C CA . SER A 1 126 ? 3.807 0.909 -11.061 1.00 57.59 126 SER A CA 1
ATOM 1008 C C . SER A 1 126 ? 4.251 2.051 -11.972 1.00 57.59 126 SER A C 1
ATOM 1010 O O . SER A 1 126 ? 4.830 1.779 -13.024 1.00 57.59 126 SER A O 1
ATOM 1012 N N . SER A 1 127 ? 3.890 3.303 -11.658 1.00 71.81 127 SER A N 1
ATOM 1013 C CA . SER A 1 127 ? 4.243 4.444 -12.520 1.00 71.81 127 SER A CA 1
ATOM 1014 C C . SER A 1 127 ? 5.742 4.434 -12.810 1.00 71.81 127 SER A C 1
ATOM 1016 O O . SER A 1 127 ? 6.155 4.698 -13.931 1.00 71.81 127 SER A O 1
ATOM 1018 N N . PHE A 1 128 ? 6.521 3.971 -11.830 1.00 84.69 128 PHE A N 1
ATOM 1019 C CA . PHE A 1 128 ? 7.916 3.590 -11.973 1.00 84.69 128 PHE A CA 1
ATOM 1020 C C . PHE A 1 128 ? 8.161 2.561 -13.090 1.00 84.69 128 PHE A C 1
ATOM 1022 O O . PHE A 1 128 ? 8.965 2.832 -13.972 1.00 84.69 128 PHE A O 1
ATOM 1029 N N . LYS A 1 129 ? 7.482 1.408 -13.127 1.00 87.94 129 LYS A N 1
ATOM 1030 C CA . LYS A 1 129 ? 7.625 0.433 -14.224 1.00 87.94 129 LYS A CA 1
ATOM 1031 C C . LYS A 1 129 ? 7.272 1.031 -15.591 1.00 87.94 129 LYS A C 1
ATOM 1033 O O . LYS A 1 129 ? 8.021 0.809 -16.538 1.00 87.94 129 LYS A O 1
ATOM 1038 N N . ILE A 1 130 ? 6.175 1.783 -15.707 1.00 86.38 130 ILE A N 1
ATOM 1039 C CA . ILE A 1 130 ? 5.787 2.433 -16.974 1.00 86.38 130 ILE A CA 1
ATOM 1040 C C . ILE A 1 130 ? 6.867 3.426 -17.420 1.00 86.38 130 ILE A C 1
ATOM 1042 O O . ILE A 1 130 ? 7.335 3.360 -18.557 1.00 86.38 130 ILE A O 1
ATOM 1046 N N . GLU A 1 131 ? 7.279 4.321 -16.524 1.00 87.88 131 GLU A N 1
ATOM 1047 C CA . GLU A 1 131 ? 8.274 5.360 -16.791 1.00 87.88 131 GLU A CA 1
ATOM 1048 C C . GLU A 1 131 ? 9.633 4.747 -17.142 1.00 87.88 131 GLU A C 1
ATOM 1050 O O . GLU A 1 131 ? 10.257 5.119 -18.133 1.00 87.88 131 GLU A O 1
ATOM 1055 N N . MET A 1 132 ? 10.055 3.725 -16.402 1.00 92.62 132 MET A N 1
ATOM 1056 C CA . MET A 1 132 ? 11.283 2.997 -16.690 1.00 92.62 132 MET A CA 1
ATOM 1057 C C . MET A 1 132 ? 11.224 2.281 -18.033 1.00 92.62 132 MET A C 1
ATOM 1059 O O . MET A 1 132 ? 12.187 2.346 -18.788 1.00 92.62 132 MET A O 1
ATOM 1063 N N . LEU A 1 133 ? 10.113 1.627 -18.378 1.00 93.75 133 LEU A N 1
ATOM 1064 C CA . LEU A 1 133 ? 9.971 1.005 -19.695 1.00 93.75 133 LEU A CA 1
ATOM 1065 C C . LEU A 1 133 ? 10.018 2.044 -20.823 1.00 93.75 133 LEU A C 1
ATOM 1067 O O . LEU A 1 133 ? 10.577 1.744 -21.877 1.00 93.75 133 LEU A O 1
ATOM 1071 N N . ALA A 1 134 ? 9.490 3.254 -20.612 1.00 92.00 134 ALA A N 1
ATOM 1072 C CA . ALA A 1 134 ? 9.628 4.358 -21.561 1.00 92.00 134 ALA A CA 1
ATOM 1073 C C . ALA A 1 134 ? 11.097 4.790 -21.719 1.00 92.00 134 ALA A C 1
ATOM 1075 O O . ALA A 1 134 ? 11.597 4.809 -22.842 1.00 92.00 134 ALA A O 1
ATOM 1076 N N . ILE A 1 135 ? 11.821 4.998 -20.613 1.00 93.69 135 ILE A N 1
ATOM 1077 C CA . ILE A 1 135 ? 13.261 5.319 -20.628 1.00 93.69 135 ILE A CA 1
ATOM 1078 C C . ILE A 1 135 ? 14.057 4.225 -21.351 1.00 93.69 135 ILE A C 1
ATOM 1080 O O . ILE A 1 135 ? 14.907 4.511 -22.188 1.00 93.69 135 ILE A O 1
ATOM 1084 N N . LEU A 1 136 ? 13.778 2.949 -21.073 1.00 95.25 136 LEU A N 1
ATOM 1085 C CA . LEU A 1 136 ? 14.474 1.831 -21.713 1.00 95.25 136 LEU A CA 1
ATOM 1086 C C . LEU A 1 136 ? 14.192 1.754 -23.220 1.00 95.25 136 LEU A C 1
ATOM 1088 O O . LEU A 1 136 ? 15.080 1.375 -23.982 1.00 95.25 136 LEU A O 1
ATOM 1092 N N . ARG A 1 137 ? 12.983 2.120 -23.670 1.00 95.00 137 ARG A N 1
ATOM 1093 C CA . ARG A 1 137 ? 12.674 2.250 -25.106 1.00 95.00 137 ARG A CA 1
ATOM 1094 C C . ARG A 1 137 ? 13.504 3.355 -25.752 1.00 95.00 137 ARG A C 1
ATOM 1096 O O . ARG A 1 137 ? 14.073 3.125 -26.814 1.00 95.00 137 ARG A O 1
ATOM 1103 N N . GLU A 1 138 ? 13.605 4.516 -25.112 1.00 92.94 138 GLU A N 1
ATOM 1104 C CA . GLU A 1 138 ? 14.420 5.634 -25.604 1.00 92.94 138 GLU A CA 1
ATOM 1105 C C . GLU A 1 138 ? 15.903 5.257 -25.684 1.00 92.94 138 GLU A C 1
ATOM 1107 O O . GLU A 1 138 ? 16.532 5.472 -26.717 1.00 92.94 138 GLU A O 1
ATOM 1112 N N . VAL A 1 139 ? 16.435 4.587 -24.655 1.00 94.06 139 VAL A N 1
ATOM 1113 C CA . VAL A 1 139 ? 17.810 4.061 -24.651 1.00 94.06 139 VAL A CA 1
ATOM 1114 C C . VAL A 1 139 ? 18.037 3.079 -25.802 1.00 94.06 139 VAL A C 1
ATOM 1116 O O . VAL A 1 139 ? 19.081 3.134 -26.452 1.00 94.06 139 VAL A O 1
AT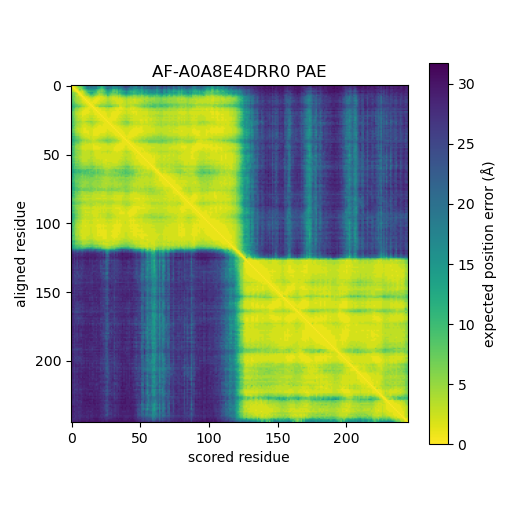OM 1119 N N . ALA A 1 140 ? 17.090 2.179 -26.079 1.00 93.75 140 ALA A N 1
ATOM 1120 C CA . ALA A 1 140 ? 17.205 1.233 -27.190 1.00 93.75 140 ALA A CA 1
ATOM 1121 C C . ALA A 1 140 ? 17.233 1.948 -28.550 1.00 93.75 140 ALA A C 1
ATOM 1123 O O . ALA A 1 140 ? 18.058 1.618 -29.400 1.00 93.75 140 ALA A O 1
ATOM 1124 N N . ILE A 1 141 ? 16.386 2.968 -28.729 1.00 92.94 141 ILE A N 1
ATOM 1125 C CA . ILE A 1 141 ? 16.362 3.799 -29.940 1.00 92.94 141 ILE A CA 1
ATOM 1126 C C . ILE A 1 141 ? 17.683 4.564 -30.104 1.00 92.94 141 ILE A C 1
ATOM 1128 O O . ILE A 1 141 ? 18.273 4.534 -31.180 1.00 92.94 141 ILE A O 1
ATOM 1132 N N . GLU A 1 142 ? 18.163 5.225 -29.049 1.00 92.88 142 GLU A N 1
ATOM 1133 C CA . GLU A 1 142 ? 19.370 6.058 -29.094 1.00 92.88 142 GLU A CA 1
ATOM 1134 C C . GLU A 1 142 ? 20.647 5.231 -29.293 1.00 92.88 142 GLU A C 1
ATOM 1136 O O . GLU A 1 142 ? 21.544 5.626 -30.036 1.00 92.88 142 GLU A O 1
ATOM 1141 N N . SER A 1 143 ? 20.735 4.069 -28.643 1.00 91.94 143 SER A N 1
ATOM 1142 C CA . SER A 1 143 ? 21.896 3.179 -28.755 1.00 91.94 143 SER A CA 1
ATOM 1143 C C . SER A 1 143 ? 21.887 2.308 -30.013 1.00 91.94 143 SER A C 1
ATOM 1145 O O . SER A 1 143 ? 22.934 1.780 -30.386 1.00 91.94 143 SER A O 1
ATOM 1147 N N . GLY A 1 144 ? 20.725 2.118 -30.646 1.00 92.56 144 GLY A N 1
ATOM 1148 C CA . GLY A 1 144 ? 20.541 1.180 -31.756 1.00 92.56 144 GLY A CA 1
ATOM 1149 C C . GLY A 1 144 ? 20.629 -0.299 -31.354 1.00 92.56 144 GLY A C 1
ATOM 1150 O O . GLY A 1 144 ? 20.711 -1.163 -32.227 1.00 92.56 144 GLY A O 1
ATOM 1151 N N . VAL A 1 145 ? 20.631 -0.613 -30.053 1.00 94.19 145 VAL A N 1
ATOM 1152 C CA . VAL A 1 145 ? 20.718 -1.988 -29.540 1.00 94.19 145 VAL A CA 1
ATOM 1153 C C . VAL A 1 145 ? 19.324 -2.611 -29.469 1.00 94.19 145 VAL A C 1
ATOM 1155 O O . VAL A 1 145 ? 18.387 -2.019 -28.934 1.00 94.19 145 VAL A O 1
ATOM 1158 N N . GLY A 1 146 ? 19.183 -3.838 -29.979 1.00 94.56 146 GLY A N 1
ATOM 1159 C CA . GLY A 1 146 ? 17.925 -4.580 -29.909 1.00 94.56 146 GLY A CA 1
ATOM 1160 C C . GLY A 1 146 ? 17.513 -4.878 -28.466 1.00 94.56 146 GLY A C 1
ATOM 1161 O O . GLY A 1 146 ? 18.347 -5.276 -27.651 1.00 94.56 146 GLY A O 1
ATOM 1162 N N . VAL A 1 147 ? 16.224 -4.721 -28.161 1.00 96.94 147 VAL A N 1
ATOM 1163 C CA . VAL A 1 147 ? 15.661 -4.956 -26.825 1.00 96.94 147 VAL A CA 1
ATOM 1164 C C . VAL A 1 147 ? 14.462 -5.901 -26.888 1.00 96.94 147 VAL A C 1
ATOM 1166 O O . VAL A 1 147 ? 13.571 -5.735 -27.723 1.00 96.94 147 VAL A O 1
ATOM 1169 N N . ALA A 1 148 ? 14.426 -6.880 -25.988 1.00 96.81 148 ALA A N 1
ATOM 1170 C CA . ALA A 1 148 ? 13.280 -7.754 -25.761 1.00 96.81 148 ALA A CA 1
ATOM 1171 C C . ALA A 1 148 ? 12.671 -7.473 -24.382 1.00 96.81 148 ALA A C 1
ATOM 1173 O O . ALA A 1 148 ? 13.383 -7.413 -23.382 1.00 96.81 148 ALA A O 1
ATOM 1174 N N . TYR A 1 149 ? 11.351 -7.305 -24.316 1.00 95.50 149 TYR A N 1
ATOM 1175 C CA . TYR A 1 149 ? 10.634 -7.033 -23.067 1.00 95.50 149 TYR A CA 1
ATOM 1176 C C . TYR A 1 149 ? 10.004 -8.302 -22.501 1.00 95.50 149 TYR A C 1
ATOM 1178 O O . TYR A 1 149 ? 9.540 -9.153 -23.260 1.00 95.50 149 TYR A O 1
ATOM 1186 N N . ASN A 1 150 ? 9.945 -8.404 -21.170 1.00 93.25 150 ASN A N 1
ATOM 1187 C CA . ASN A 1 150 ? 9.398 -9.565 -20.452 1.00 93.25 150 ASN A CA 1
ATOM 1188 C C . ASN A 1 150 ? 10.029 -10.903 -20.890 1.00 93.25 150 ASN A C 1
ATOM 1190 O O . ASN A 1 150 ? 9.352 -11.930 -20.983 1.00 93.25 150 ASN A O 1
ATOM 1194 N N . GLN A 1 151 ? 11.330 -10.896 -21.188 1.00 94.50 151 GLN A N 1
ATOM 1195 C CA . GLN A 1 151 ? 12.045 -12.089 -21.621 1.00 94.50 151 GLN A CA 1
ATOM 1196 C C . GLN A 1 151 ? 12.453 -12.935 -20.411 1.00 94.50 151 GLN A C 1
ATOM 1198 O O . GLN A 1 151 ? 13.025 -12.439 -19.439 1.00 94.50 151 GLN A O 1
ATOM 1203 N N . LYS A 1 152 ? 12.195 -14.244 -20.488 1.00 92.50 152 LYS A N 1
ATOM 1204 C CA . LYS A 1 152 ? 12.699 -15.195 -19.496 1.00 92.50 152 LYS A CA 1
ATOM 1205 C C . LYS A 1 152 ? 14.192 -15.438 -19.682 1.00 92.50 152 LYS A C 1
ATOM 1207 O O . LYS A 1 152 ? 14.641 -15.763 -20.780 1.00 92.50 152 LYS A O 1
ATOM 1212 N N . ILE A 1 153 ? 14.925 -15.336 -18.583 1.00 90.50 153 ILE A N 1
ATOM 1213 C CA . ILE A 1 153 ? 16.312 -15.757 -18.442 1.00 90.50 153 ILE A CA 1
ATOM 1214 C C . ILE A 1 153 ? 16.317 -16.843 -17.377 1.00 90.50 153 ILE A C 1
ATOM 1216 O O . ILE A 1 153 ? 16.128 -16.573 -16.189 1.00 90.50 153 ILE A O 1
ATOM 1220 N N . ASN A 1 154 ? 16.508 -18.085 -17.817 1.00 87.12 154 ASN A N 1
ATOM 1221 C CA . ASN A 1 154 ? 16.321 -19.266 -16.979 1.00 87.12 154 ASN A CA 1
ATOM 1222 C C . ASN A 1 154 ? 14.891 -19.295 -16.399 1.00 87.12 154 ASN A C 1
ATOM 1224 O O . ASN A 1 154 ? 13.920 -19.240 -17.157 1.00 87.12 154 ASN A O 1
ATOM 1228 N N . ASP A 1 155 ? 14.762 -19.358 -15.074 1.00 88.94 155 ASP A N 1
ATOM 1229 C CA . ASP A 1 155 ? 13.475 -19.466 -14.380 1.00 88.94 155 ASP A CA 1
ATOM 1230 C C . ASP A 1 155 ? 12.823 -18.101 -14.079 1.00 88.94 155 ASP A C 1
ATOM 1232 O O . ASP A 1 155 ? 11.672 -18.051 -13.645 1.00 88.94 155 ASP A O 1
ATOM 1236 N N . PHE A 1 156 ? 13.518 -16.988 -14.348 1.00 92.12 156 PHE A N 1
ATOM 1237 C CA . PHE A 1 156 ? 13.088 -15.637 -13.973 1.00 92.12 156 PHE A CA 1
ATOM 1238 C C . PHE A 1 156 ? 12.822 -14.757 -15.197 1.00 92.12 156 PHE A C 1
ATOM 1240 O O . PHE A 1 156 ? 13.472 -14.894 -16.231 1.00 92.12 156 PHE A O 1
ATOM 1247 N N . ALA A 1 157 ? 11.876 -13.823 -15.088 1.00 93.31 157 ALA A N 1
ATOM 1248 C CA . ALA A 1 157 ? 11.568 -12.870 -16.153 1.00 93.31 157 ALA A CA 1
ATOM 1249 C C . ALA A 1 157 ? 12.260 -11.520 -15.912 1.00 93.31 157 ALA A C 1
ATOM 1251 O O . ALA A 1 157 ? 12.013 -10.855 -14.897 1.00 93.31 157 ALA A O 1
ATOM 1252 N N . ALA A 1 158 ? 13.095 -11.113 -16.869 1.00 96.75 158 ALA A N 1
ATOM 1253 C CA . ALA A 1 158 ? 13.634 -9.763 -16.953 1.00 96.75 158 ALA A CA 1
ATOM 1254 C C . ALA A 1 158 ? 12.603 -8.840 -17.615 1.00 96.75 158 ALA A C 1
ATOM 1256 O O . ALA A 1 158 ? 11.930 -9.227 -18.572 1.00 96.75 158 ALA A O 1
ATOM 1257 N N . ASP A 1 159 ? 12.482 -7.612 -17.117 1.00 96.56 159 ASP A N 1
ATOM 1258 C CA . ASP A 1 159 ? 11.552 -6.626 -17.675 1.00 96.56 159 ASP A CA 1
ATOM 1259 C C . ASP A 1 159 ? 12.023 -6.139 -19.049 1.00 96.56 159 ASP A C 1
ATOM 1261 O O . ASP A 1 159 ? 11.202 -5.919 -19.940 1.00 96.56 159 ASP A O 1
ATOM 1265 N N . ALA A 1 160 ? 13.340 -6.039 -19.240 1.00 97.25 160 ALA A N 1
ATOM 1266 C CA . ALA A 1 160 ? 13.968 -5.790 -20.530 1.00 97.25 160 ALA A CA 1
ATOM 1267 C C . ALA A 1 160 ? 15.305 -6.530 -20.640 1.00 97.25 160 ALA A C 1
ATOM 1269 O O . ALA A 1 160 ? 16.019 -6.680 -19.650 1.00 97.25 160 ALA A O 1
ATOM 1270 N N . VAL A 1 161 ? 15.665 -6.955 -21.846 1.00 97.50 161 VAL A N 1
ATOM 1271 C CA . VAL A 1 161 ? 16.961 -7.556 -22.165 1.00 97.50 161 VAL A CA 1
ATOM 1272 C C . VAL A 1 161 ? 17.527 -6.858 -23.390 1.00 97.50 161 VAL A C 1
ATOM 1274 O O . VAL A 1 161 ? 16.924 -6.902 -24.459 1.00 97.50 161 VAL A O 1
ATOM 1277 N N . PHE A 1 162 ? 18.676 -6.209 -23.232 1.00 96.88 162 PHE A N 1
ATOM 1278 C CA . PHE A 1 162 ? 19.409 -5.585 -24.330 1.00 96.88 162 PHE A CA 1
ATOM 1279 C C . PHE A 1 162 ? 20.386 -6.589 -24.933 1.00 96.88 162 PHE A C 1
ATOM 1281 O O . PHE A 1 162 ? 21.224 -7.150 -24.227 1.00 96.88 162 PHE A O 1
ATOM 1288 N N . HIS A 1 163 ? 20.304 -6.795 -26.244 1.00 94.38 163 HIS A N 1
ATOM 1289 C CA . HIS A 1 163 ? 21.140 -7.728 -26.997 1.00 94.38 163 HIS A CA 1
ATOM 1290 C C . HIS A 1 163 ? 22.415 -7.048 -27.516 1.00 94.38 163 HIS A C 1
ATOM 1292 O O . HIS A 1 163 ? 22.623 -6.926 -28.722 1.00 94.38 163 HIS A O 1
ATOM 1298 N N . ALA A 1 164 ? 23.255 -6.577 -26.593 1.00 90.81 164 ALA A N 1
ATOM 1299 C CA . ALA A 1 164 ? 24.622 -6.149 -26.892 1.00 90.81 164 ALA A CA 1
ATOM 1300 C C . ALA A 1 164 ? 25.564 -7.367 -27.027 1.00 90.81 164 ALA A C 1
ATOM 1302 O O . ALA A 1 164 ? 25.138 -8.513 -26.862 1.00 90.81 164 ALA A O 1
ATOM 1303 N N . SER A 1 165 ? 26.852 -7.129 -27.294 1.00 87.00 165 SER A N 1
ATOM 1304 C CA . SER A 1 165 ? 27.904 -8.170 -27.319 1.00 87.00 165 SER A CA 1
ATOM 1305 C C . SER A 1 165 ? 27.908 -9.054 -26.055 1.00 87.00 165 SER A C 1
ATOM 1307 O O . SER A 1 165 ? 28.133 -10.262 -26.142 1.00 87.00 165 SER A O 1
ATOM 1309 N N . ARG A 1 166 ? 27.590 -8.467 -24.893 1.00 90.69 166 ARG A N 1
ATOM 1310 C CA . ARG A 1 166 ? 27.206 -9.155 -23.654 1.00 90.69 166 ARG A CA 1
ATOM 1311 C C . ARG A 1 166 ? 25.775 -8.734 -23.287 1.00 90.69 166 ARG A C 1
ATOM 1313 O O . ARG A 1 166 ? 25.554 -7.557 -23.001 1.00 90.69 166 ARG A O 1
ATOM 1320 N N . PRO A 1 167 ? 24.781 -9.639 -23.324 1.00 94.81 167 PRO A N 1
ATOM 1321 C CA . PRO A 1 167 ? 23.403 -9.271 -23.028 1.00 94.81 167 PRO A CA 1
ATOM 1322 C C . PRO A 1 167 ? 23.237 -8.657 -21.636 1.00 94.81 167 PRO A C 1
ATOM 1324 O O . PRO A 1 167 ? 23.828 -9.137 -20.669 1.00 94.81 167 PRO A O 1
ATOM 1327 N N . ILE A 1 168 ? 22.399 -7.625 -21.533 1.00 96.81 168 ILE A N 1
ATOM 1328 C CA . ILE A 1 168 ? 22.099 -6.948 -20.266 1.00 96.81 168 ILE A CA 1
ATOM 1329 C C . ILE A 1 168 ? 20.626 -7.157 -19.933 1.00 96.81 168 ILE A C 1
ATOM 1331 O O . ILE A 1 168 ? 19.745 -6.607 -20.593 1.00 96.81 168 ILE A O 1
ATOM 1335 N N . ALA A 1 169 ? 20.368 -7.940 -18.896 1.00 97.31 169 ALA A N 1
ATOM 1336 C CA . ALA A 1 169 ? 19.063 -8.148 -18.299 1.00 97.31 169 ALA A CA 1
ATOM 1337 C C . ALA A 1 169 ? 18.761 -7.053 -17.276 1.00 97.31 169 ALA A C 1
ATOM 1339 O O . ALA A 1 169 ? 19.567 -6.780 -16.388 1.00 97.31 169 ALA A O 1
ATOM 1340 N N . ILE A 1 170 ? 17.585 -6.448 -17.373 1.00 97.44 170 ILE A N 1
ATOM 1341 C CA . ILE A 1 170 ? 17.122 -5.400 -16.469 1.00 97.44 170 ILE A CA 1
ATOM 1342 C C . ILE A 1 170 ? 15.906 -5.910 -15.709 1.00 97.44 170 ILE A C 1
ATOM 1344 O O . ILE A 1 170 ? 14.917 -6.340 -16.309 1.00 97.44 170 ILE A O 1
ATOM 1348 N N . VAL A 1 171 ? 15.977 -5.829 -14.383 1.00 96.81 171 VAL A N 1
ATOM 1349 C CA . VAL A 1 171 ? 14.887 -6.176 -13.470 1.00 96.81 171 VAL A CA 1
ATOM 1350 C C . VAL A 1 171 ? 14.455 -4.918 -12.723 1.00 96.81 171 VAL A C 1
ATOM 1352 O O . VAL A 1 171 ? 15.234 -4.328 -11.976 1.00 96.81 171 VAL A O 1
ATOM 1355 N N . LEU A 1 172 ? 13.212 -4.494 -12.937 1.00 95.81 172 LEU A N 1
ATOM 1356 C CA . LEU A 1 172 ? 12.584 -3.352 -12.282 1.00 95.81 172 LEU A CA 1
ATOM 1357 C C . LEU A 1 172 ? 11.952 -3.831 -10.968 1.00 95.81 172 LEU A C 1
ATOM 1359 O O . LEU A 1 172 ? 10.889 -4.456 -10.947 1.00 95.81 172 LEU A O 1
ATOM 1363 N N . ALA A 1 173 ? 12.637 -3.563 -9.862 1.00 93.75 173 ALA A N 1
ATOM 1364 C CA . ALA A 1 173 ? 12.280 -4.011 -8.527 1.00 93.75 173 ALA A CA 1
ATOM 1365 C C . ALA A 1 173 ? 11.542 -2.910 -7.749 1.00 93.75 173 ALA A C 1
ATOM 1367 O O . ALA A 1 173 ? 12.143 -2.081 -7.067 1.00 93.75 173 ALA A O 1
ATOM 1368 N N . SER A 1 174 ? 10.210 -2.923 -7.842 1.00 90.50 174 SER A N 1
ATOM 1369 C CA . SER A 1 174 ? 9.328 -2.107 -6.991 1.00 90.50 174 SER A CA 1
ATOM 1370 C C . SER A 1 174 ? 8.971 -2.787 -5.664 1.00 90.50 174 SER A C 1
ATOM 1372 O O . SER A 1 174 ? 8.339 -2.167 -4.814 1.00 90.50 174 SER A O 1
ATOM 1374 N N . THR A 1 175 ? 9.336 -4.062 -5.492 1.00 89.56 175 THR A N 1
ATOM 1375 C CA . THR A 1 175 ? 9.114 -4.845 -4.268 1.00 89.56 175 THR A CA 1
ATOM 1376 C C . THR A 1 175 ? 10.361 -5.647 -3.910 1.00 89.56 175 THR A C 1
ATOM 1378 O O . THR A 1 175 ? 11.240 -5.875 -4.750 1.00 89.56 175 THR A O 1
ATOM 1381 N N . LYS A 1 176 ? 10.422 -6.105 -2.658 1.00 90.88 176 LYS A N 1
ATOM 1382 C CA . LYS A 1 176 ? 11.489 -6.972 -2.150 1.00 90.88 176 LYS A CA 1
ATOM 1383 C C . LYS A 1 176 ? 11.597 -8.287 -2.930 1.00 90.88 176 LYS A C 1
ATOM 1385 O O . LYS A 1 176 ? 12.701 -8.739 -3.217 1.00 90.88 176 LYS A O 1
ATOM 1390 N N . GLU A 1 177 ? 10.471 -8.879 -3.314 1.00 90.94 177 GLU A N 1
ATOM 1391 C CA . GLU A 1 177 ? 10.419 -10.134 -4.071 1.00 90.94 177 GLU A CA 1
ATOM 1392 C C . GLU A 1 177 ? 11.063 -9.968 -5.447 1.00 90.94 177 GLU A C 1
ATOM 1394 O O . GLU A 1 177 ? 11.899 -10.778 -5.835 1.00 90.94 177 GLU A O 1
ATOM 1399 N N . ARG A 1 178 ? 10.756 -8.875 -6.161 1.00 92.94 178 ARG A N 1
ATOM 1400 C CA . ARG A 1 178 ? 11.372 -8.603 -7.470 1.00 92.94 178 ARG A CA 1
ATOM 1401 C C . ARG A 1 178 ? 12.869 -8.333 -7.374 1.00 92.94 178 ARG A C 1
ATOM 1403 O O . ARG A 1 178 ? 13.603 -8.699 -8.289 1.00 92.94 178 ARG A O 1
ATOM 1410 N N . LEU A 1 179 ? 13.333 -7.728 -6.279 1.00 94.88 179 LEU A N 1
ATOM 1411 C CA . LEU A 1 179 ? 14.766 -7.584 -6.033 1.00 94.88 179 LEU A CA 1
ATOM 1412 C C . LEU A 1 179 ? 15.427 -8.954 -5.826 1.00 94.88 179 LEU A C 1
ATOM 1414 O O . LEU A 1 179 ? 16.432 -9.243 -6.468 1.00 94.88 179 LEU A O 1
ATOM 1418 N N . LEU A 1 180 ? 14.822 -9.824 -5.013 1.00 93.31 180 LEU A N 1
ATOM 1419 C CA . LEU A 1 180 ? 15.313 -11.186 -4.788 1.00 93.31 180 LEU A CA 1
ATOM 1420 C C . LEU A 1 180 ? 15.344 -12.011 -6.085 1.00 93.31 180 LEU A C 1
ATOM 1422 O O . LEU A 1 180 ? 16.291 -12.755 -6.326 1.00 93.31 180 LEU A O 1
ATOM 1426 N N . GLU A 1 181 ? 14.343 -11.861 -6.952 1.00 93.44 181 GLU A N 1
ATOM 1427 C CA . GLU A 1 181 ? 14.344 -12.494 -8.275 1.00 93.44 181 GLU A CA 1
ATOM 1428 C C . GLU A 1 181 ? 15.539 -12.044 -9.130 1.00 93.44 181 GLU A C 1
ATOM 1430 O O . GLU A 1 181 ? 16.141 -12.874 -9.813 1.00 93.44 181 GLU A O 1
ATOM 1435 N N . ALA A 1 182 ? 15.937 -10.767 -9.064 1.00 96.38 182 ALA A N 1
ATOM 1436 C CA . ALA A 1 182 ? 17.140 -10.276 -9.741 1.00 96.38 182 ALA A CA 1
ATOM 1437 C C . ALA A 1 182 ? 18.419 -10.928 -9.186 1.00 96.38 182 ALA A C 1
ATOM 1439 O O . ALA A 1 182 ? 19.278 -11.363 -9.957 1.00 96.38 182 ALA A O 1
ATOM 1440 N N . GLU A 1 183 ? 18.526 -11.047 -7.860 1.00 95.00 183 GLU A N 1
ATOM 1441 C CA . GLU A 1 183 ? 19.670 -11.677 -7.183 1.00 95.00 183 GLU A CA 1
ATOM 1442 C C . GLU A 1 183 ? 19.796 -13.169 -7.535 1.00 95.00 183 GLU A C 1
ATOM 1444 O O . GLU A 1 183 ? 20.889 -13.690 -7.797 1.00 95.00 183 GLU A O 1
ATOM 1449 N N . LEU A 1 184 ? 18.664 -13.874 -7.587 1.00 94.25 184 LEU A N 1
ATOM 1450 C CA . LEU A 1 184 ? 18.599 -15.282 -7.975 1.00 94.25 184 LEU A CA 1
ATOM 1451 C C . LEU A 1 184 ? 18.889 -15.478 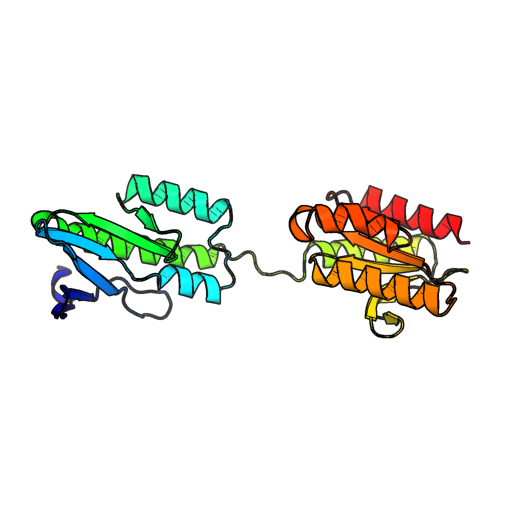-9.467 1.00 94.25 184 LEU A C 1
ATOM 1453 O O . LEU A 1 184 ? 19.573 -16.442 -9.835 1.00 94.25 184 LEU A O 1
ATOM 1457 N N . MET A 1 185 ? 18.418 -14.566 -10.323 1.00 95.69 185 MET A N 1
ATOM 1458 C CA . MET A 1 185 ? 18.730 -14.558 -11.752 1.00 95.69 185 MET A CA 1
ATOM 1459 C C . MET A 1 185 ? 20.240 -14.435 -11.966 1.00 95.69 185 MET A C 1
ATOM 1461 O O . MET A 1 185 ? 20.828 -15.295 -12.624 1.00 95.69 185 MET A O 1
ATOM 1465 N N . TRP A 1 186 ? 20.881 -13.439 -11.350 1.00 95.94 186 TRP A N 1
ATOM 1466 C CA . TRP A 1 186 ? 22.329 -13.242 -11.435 1.00 95.94 186 TRP A CA 1
ATOM 1467 C C . TRP A 1 186 ? 23.104 -14.446 -10.899 1.00 95.94 186 TRP A C 1
ATOM 1469 O O . TRP A 1 186 ? 23.977 -14.980 -11.580 1.00 95.94 186 TRP A O 1
ATOM 1479 N N . SER A 1 187 ? 22.727 -14.952 -9.723 1.00 93.31 187 SER A N 1
ATOM 1480 C CA . SER A 1 187 ? 23.360 -16.134 -9.126 1.00 93.31 187 SER A CA 1
ATOM 1481 C C . SER A 1 187 ? 23.240 -17.379 -10.014 1.00 93.31 187 SER A C 1
ATOM 1483 O O . SER A 1 187 ? 24.095 -18.266 -9.993 1.00 93.31 187 SER A O 1
ATOM 1485 N N . THR A 1 188 ? 22.168 -17.490 -10.799 1.00 92.62 188 THR A N 1
ATOM 1486 C CA . THR A 1 188 ? 21.969 -18.604 -11.740 1.00 92.62 188 THR A CA 1
ATOM 1487 C C . THR A 1 188 ? 22.813 -18.436 -12.996 1.00 92.62 188 THR A C 1
ATOM 1489 O O . THR A 1 188 ? 23.453 -19.399 -13.413 1.00 92.62 188 THR A O 1
ATOM 1492 N N . VAL A 1 189 ? 22.878 -17.219 -13.535 1.00 93.38 189 VAL A N 1
ATOM 1493 C CA . VAL A 1 189 ? 23.745 -16.848 -14.663 1.00 93.38 189 VAL A CA 1
ATOM 1494 C C . VAL A 1 189 ? 25.219 -17.121 -14.329 1.00 93.38 189 VAL A C 1
ATOM 1496 O O . VAL A 1 189 ? 25.897 -17.815 -15.084 1.00 93.38 189 VAL A O 1
ATOM 1499 N N . GLN A 1 190 ? 25.691 -16.699 -13.148 1.00 92.94 190 GLN A N 1
ATOM 1500 C CA . GLN A 1 190 ? 27.065 -16.951 -12.687 1.00 92.94 190 GLN A CA 1
ATOM 1501 C C . GLN A 1 190 ? 27.373 -18.447 -12.549 1.00 92.94 190 GLN A C 1
ATOM 1503 O O . GLN A 1 190 ? 28.406 -18.918 -13.016 1.00 92.94 190 GLN A O 1
ATOM 1508 N N . ARG A 1 191 ? 26.460 -19.231 -11.955 1.00 92.19 191 ARG A N 1
ATOM 1509 C CA . ARG A 1 191 ? 26.642 -20.687 -11.802 1.00 92.19 191 ARG A CA 1
ATOM 1510 C C . ARG A 1 191 ? 26.696 -21.433 -13.134 1.00 92.19 191 ARG A C 1
ATOM 1512 O O . ARG A 1 191 ? 27.370 -22.456 -13.217 1.00 92.19 191 ARG A O 1
ATOM 1519 N N . ARG A 1 192 ? 25.971 -20.958 -14.150 1.00 91.38 192 ARG A N 1
ATOM 1520 C CA . ARG A 1 192 ? 25.944 -21.553 -15.496 1.00 91.38 192 ARG A CA 1
ATOM 1521 C C . ARG A 1 192 ? 27.060 -21.041 -16.404 1.00 91.38 192 ARG A C 1
ATOM 1523 O O . ARG A 1 192 ? 27.238 -21.586 -17.487 1.00 91.38 192 ARG A O 1
ATOM 1530 N N . ASN A 1 193 ? 27.832 -20.055 -15.942 1.00 89.19 193 ASN A N 1
ATOM 1531 C CA . ASN A 1 193 ? 28.817 -19.337 -16.745 1.00 89.19 193 ASN A CA 1
ATOM 1532 C C . ASN A 1 193 ? 28.185 -18.703 -18.003 1.00 89.19 193 ASN A C 1
ATOM 1534 O O . ASN A 1 193 ? 28.811 -18.624 -19.061 1.00 89.19 193 ASN A O 1
ATOM 1538 N N . ASP A 1 194 ? 26.926 -18.271 -17.876 1.00 90.56 194 ASP A N 1
ATOM 1539 C CA . ASP A 1 194 ? 26.220 -17.535 -18.919 1.00 90.56 194 ASP A CA 1
ATOM 1540 C C . ASP A 1 194 ? 26.783 -16.106 -18.962 1.00 90.56 194 ASP A C 1
ATOM 1542 O O . ASP A 1 194 ? 26.903 -15.436 -17.935 1.00 90.56 194 ASP A O 1
ATOM 1546 N N . ASN A 1 195 ? 27.124 -15.607 -20.150 1.00 89.88 195 ASN A N 1
ATOM 1547 C CA . ASN A 1 195 ? 27.704 -14.271 -20.307 1.00 89.88 195 ASN A CA 1
ATOM 1548 C C . ASN A 1 195 ? 26.607 -13.193 -20.362 1.00 89.88 195 ASN A C 1
ATOM 1550 O O . ASN A 1 195 ? 26.427 -12.545 -21.388 1.00 89.88 195 ASN A O 1
ATOM 1554 N N . VAL A 1 196 ? 25.833 -13.048 -19.285 1.00 94.25 196 VAL A N 1
ATOM 1555 C CA . VAL A 1 196 ? 24.735 -12.074 -19.167 1.00 94.25 196 VAL A CA 1
ATOM 1556 C C . VAL A 1 196 ? 24.970 -11.189 -17.947 1.00 94.25 196 VAL A C 1
ATOM 1558 O O . VAL A 1 196 ? 25.287 -11.680 -16.866 1.00 94.25 196 VAL A O 1
ATOM 1561 N N . ASP A 1 197 ? 24.800 -9.879 -18.094 1.00 95.31 197 ASP A N 1
ATOM 1562 C CA . ASP A 1 197 ? 24.762 -8.966 -16.953 1.00 95.31 197 ASP A CA 1
ATOM 1563 C C . ASP A 1 197 ? 23.346 -8.787 -16.433 1.00 95.31 197 ASP A C 1
ATOM 1565 O O . ASP A 1 197 ? 22.404 -8.688 -17.211 1.00 95.31 197 ASP A O 1
ATOM 1569 N N . VAL A 1 198 ? 23.195 -8.714 -15.112 1.00 96.50 198 VAL A N 1
ATOM 1570 C CA . VAL A 1 198 ? 21.898 -8.481 -14.467 1.00 96.50 198 VAL A CA 1
ATOM 1571 C C . VAL A 1 198 ? 21.954 -7.161 -13.716 1.00 96.50 198 VAL A C 1
ATOM 1573 O O . VAL A 1 198 ? 22.720 -7.015 -12.763 1.00 96.50 198 VAL A O 1
ATOM 1576 N N . ILE A 1 199 ? 21.149 -6.197 -14.153 1.00 97.19 199 ILE A N 1
ATOM 1577 C CA . ILE A 1 199 ? 20.988 -4.894 -13.514 1.00 97.19 199 ILE A CA 1
ATOM 1578 C C . ILE A 1 199 ? 19.649 -4.870 -12.783 1.00 97.19 199 ILE A C 1
ATOM 1580 O O . ILE A 1 199 ? 18.592 -4.990 -13.405 1.00 97.19 199 ILE A O 1
ATOM 1584 N N . ALA A 1 200 ? 19.689 -4.662 -11.469 1.00 96.88 200 ALA A N 1
ATOM 1585 C CA . ALA A 1 200 ? 18.493 -4.389 -10.682 1.00 96.88 200 ALA A CA 1
ATOM 1586 C C . ALA A 1 200 ? 18.260 -2.877 -10.599 1.00 96.88 200 ALA A C 1
ATOM 1588 O O . ALA A 1 200 ? 19.154 -2.115 -10.227 1.00 96.88 200 ALA A O 1
ATOM 1589 N N . VAL A 1 201 ? 17.051 -2.433 -10.928 1.00 96.06 201 VAL A N 1
ATOM 1590 C CA . VAL A 1 201 ? 16.620 -1.045 -10.751 1.00 96.06 201 VAL A CA 1
ATOM 1591 C C . VAL A 1 201 ? 15.610 -1.019 -9.620 1.00 96.06 201 VAL A C 1
ATOM 1593 O O . VAL A 1 201 ? 14.500 -1.515 -9.785 1.00 96.06 201 VAL A O 1
ATOM 1596 N N . ILE A 1 202 ? 15.986 -0.458 -8.477 1.00 93.69 202 ILE A N 1
ATOM 1597 C CA . ILE A 1 202 ? 15.097 -0.342 -7.322 1.00 93.69 202 ILE A CA 1
ATOM 1598 C C . ILE A 1 202 ? 14.312 0.966 -7.392 1.00 93.69 202 ILE A C 1
ATOM 1600 O O . ILE A 1 202 ? 14.885 2.026 -7.663 1.00 93.69 202 ILE A O 1
ATOM 1604 N N . GLU A 1 203 ? 13.007 0.893 -7.130 1.00 88.62 203 GLU A N 1
ATOM 1605 C CA . GLU A 1 203 ? 12.158 2.086 -7.067 1.00 88.62 203 GLU A CA 1
ATOM 1606 C C . GLU A 1 203 ? 12.572 2.972 -5.886 1.00 88.62 203 GLU A C 1
ATOM 1608 O O . GLU A 1 203 ? 12.883 4.145 -6.062 1.00 88.62 203 GLU A O 1
ATOM 1613 N N . SER A 1 204 ? 12.650 2.394 -4.686 1.00 85.50 204 SER A N 1
ATOM 1614 C CA . SER A 1 204 ? 13.203 3.061 -3.511 1.00 85.50 204 SER A CA 1
ATOM 1615 C C . SER A 1 204 ? 13.704 2.030 -2.485 1.00 85.50 204 SER A C 1
ATOM 1617 O O . SER A 1 204 ? 13.131 0.938 -2.403 1.00 85.50 204 SER A O 1
ATOM 1619 N N . PRO A 1 205 ? 14.757 2.332 -1.698 1.00 84.88 205 PRO A N 1
ATOM 1620 C CA . PRO A 1 205 ? 15.232 1.447 -0.629 1.00 84.88 205 PRO A CA 1
ATOM 1621 C C . PRO A 1 205 ? 14.161 1.124 0.419 1.00 8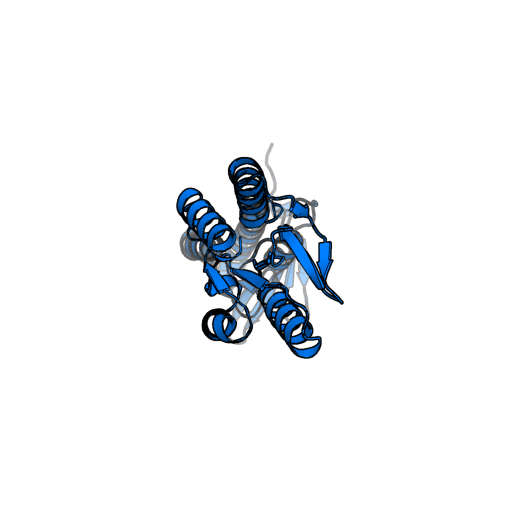4.88 205 PRO A C 1
ATOM 1623 O O . PRO A 1 205 ? 14.164 0.041 0.993 1.00 84.88 205 PRO A O 1
ATOM 1626 N N . GLU A 1 206 ? 13.229 2.043 0.659 1.00 83.00 206 GLU A N 1
ATOM 1627 C CA . GLU A 1 206 ? 12.128 1.872 1.607 1.00 83.00 206 GLU A CA 1
ATOM 1628 C C . GLU A 1 206 ? 11.151 0.790 1.129 1.00 83.00 206 GLU A C 1
ATOM 1630 O O . GLU A 1 206 ? 10.702 -0.021 1.933 1.00 83.00 206 GLU A O 1
ATOM 1635 N N . LYS A 1 207 ? 10.878 0.726 -0.182 1.00 78.38 207 LYS A N 1
ATOM 1636 C CA . LYS A 1 207 ? 9.961 -0.258 -0.779 1.00 78.38 207 LYS A CA 1
ATOM 1637 C C . LYS A 1 207 ? 10.537 -1.671 -0.869 1.00 78.38 207 LYS A C 1
ATOM 1639 O O . LYS A 1 207 ? 9.792 -2.644 -0.795 1.00 78.38 207 LYS A O 1
ATOM 1644 N N . VAL A 1 208 ? 11.850 -1.798 -1.061 1.00 84.19 208 VAL A N 1
ATOM 1645 C CA . VAL A 1 208 ? 12.517 -3.109 -1.206 1.00 84.19 208 VAL A CA 1
ATOM 1646 C C . VAL A 1 208 ? 13.154 -3.611 0.094 1.00 84.19 208 VAL A C 1
ATOM 1648 O O . VAL A 1 208 ? 13.507 -4.785 0.185 1.00 84.19 208 VAL A O 1
ATOM 1651 N N . GLY A 1 209 ? 13.263 -2.743 1.103 1.00 84.62 209 GLY A N 1
ATOM 1652 C CA . GLY A 1 209 ? 13.984 -2.982 2.348 1.00 84.62 209 GLY A CA 1
ATOM 1653 C C . GLY A 1 209 ? 15.413 -2.443 2.278 1.00 84.62 209 GLY A C 1
ATOM 1654 O O . GLY A 1 209 ? 16.160 -2.717 1.341 1.00 84.62 209 GLY A O 1
ATOM 1655 N N . LYS A 1 210 ? 15.821 -1.656 3.281 1.00 85.38 210 LYS A N 1
ATOM 1656 C CA . LYS A 1 210 ? 17.133 -0.988 3.282 1.00 85.38 210 LYS A CA 1
ATOM 1657 C C . LYS A 1 210 ? 18.298 -1.985 3.297 1.00 85.38 210 LYS A C 1
ATOM 1659 O O . LYS A 1 210 ? 19.253 -1.822 2.550 1.00 85.38 210 LYS A O 1
ATOM 1664 N N . LEU A 1 211 ? 18.187 -3.050 4.094 1.00 86.69 211 LEU A N 1
ATOM 1665 C CA . LEU A 1 211 ? 19.202 -4.109 4.170 1.00 86.69 211 LEU A CA 1
ATOM 1666 C C . LEU A 1 211 ? 19.287 -4.924 2.871 1.00 86.69 211 LEU A C 1
ATOM 1668 O O . LEU A 1 211 ? 20.335 -5.456 2.520 1.00 86.69 211 LEU A O 1
ATOM 1672 N N . GLU A 1 212 ? 18.169 -5.082 2.173 1.00 87.06 212 GLU A N 1
ATOM 1673 C CA . GLU A 1 212 ? 18.074 -5.697 0.854 1.00 87.06 212 GLU A CA 1
ATOM 1674 C C . GLU A 1 212 ? 18.696 -4.795 -0.219 1.00 87.06 212 GLU A C 1
ATOM 1676 O O . GLU A 1 212 ? 19.530 -5.246 -0.997 1.00 87.06 212 GLU A O 1
ATOM 1681 N N . ALA A 1 213 ? 18.385 -3.500 -0.217 1.00 88.44 213 ALA A N 1
ATOM 1682 C CA . ALA A 1 213 ? 18.991 -2.542 -1.136 1.00 88.44 213 ALA A CA 1
ATOM 1683 C C . ALA A 1 213 ? 20.519 -2.457 -0.966 1.00 88.44 213 ALA A C 1
ATOM 1685 O O . ALA A 1 213 ? 21.245 -2.444 -1.960 1.00 88.44 213 ALA A O 1
ATOM 1686 N N . ASP A 1 214 ? 21.008 -2.454 0.279 1.00 88.44 214 ASP A N 1
ATOM 1687 C CA . ASP A 1 214 ? 22.440 -2.377 0.592 1.00 88.44 214 ASP A CA 1
ATOM 1688 C C . ASP A 1 214 ? 23.199 -3.661 0.200 1.00 88.44 214 ASP A C 1
ATOM 1690 O O . ASP A 1 214 ? 24.388 -3.600 -0.122 1.00 88.44 214 ASP A O 1
ATOM 1694 N N . ARG A 1 215 ? 22.531 -4.828 0.196 1.00 91.62 215 ARG A N 1
ATOM 1695 C CA . ARG A 1 215 ? 23.156 -6.112 -0.177 1.00 91.62 215 ARG A CA 1
ATOM 1696 C C . ARG A 1 215 ? 23.124 -6.393 -1.681 1.00 91.62 215 ARG A C 1
ATOM 1698 O O . ARG A 1 215 ? 23.990 -7.108 -2.180 1.00 91.62 215 ARG A O 1
ATOM 1705 N N . ALA A 1 216 ? 22.136 -5.864 -2.398 1.00 90.94 216 ALA A N 1
ATOM 1706 C CA . ALA A 1 216 ? 21.900 -6.188 -3.802 1.00 90.94 216 ALA A CA 1
ATOM 1707 C C . ALA A 1 216 ? 23.117 -5.986 -4.740 1.00 90.94 216 ALA A C 1
ATOM 1709 O O . ALA A 1 216 ? 23.271 -6.777 -5.676 1.00 90.94 216 ALA A O 1
ATOM 1710 N N . PRO A 1 217 ? 24.036 -5.018 -4.513 1.00 92.56 217 PRO A N 1
ATOM 1711 C CA . PRO A 1 217 ? 25.250 -4.882 -5.324 1.00 92.56 217 PRO A CA 1
ATOM 1712 C C . PRO A 1 217 ? 26.201 -6.085 -5.270 1.00 92.56 217 PRO A C 1
ATOM 1714 O O . PRO A 1 217 ? 27.018 -6.240 -6.170 1.00 92.56 217 PRO A O 1
ATOM 1717 N N . PHE A 1 218 ? 26.112 -6.938 -4.243 1.00 90.44 218 PHE A N 1
ATOM 1718 C CA . PHE A 1 218 ? 26.916 -8.164 -4.149 1.00 90.44 218 PHE A CA 1
ATOM 1719 C C . PHE A 1 218 ? 26.340 -9.325 -4.966 1.00 90.44 218 PHE A C 1
ATOM 1721 O O . PHE A 1 218 ? 27.049 -10.292 -5.235 1.00 90.44 218 PHE A O 1
ATOM 1728 N N . TYR A 1 219 ? 25.064 -9.234 -5.345 1.00 92.19 219 TYR A N 1
ATOM 1729 C CA . TYR A 1 219 ? 24.311 -10.309 -5.992 1.00 92.19 219 TYR A CA 1
ATOM 1730 C C . TYR A 1 219 ? 23.723 -9.886 -7.340 1.00 92.19 219 TYR A C 1
ATOM 1732 O O . TYR A 1 219 ? 22.820 -10.533 -7.855 1.00 92.19 219 TYR A O 1
ATOM 1740 N N . THR A 1 220 ? 24.217 -8.794 -7.918 1.00 93.56 220 THR A N 1
ATOM 1741 C CA . THR A 1 220 ? 23.843 -8.301 -9.247 1.00 93.56 220 THR A CA 1
ATOM 1742 C C . THR A 1 220 ? 25.071 -7.690 -9.919 1.00 93.56 220 THR A C 1
ATOM 1744 O O . THR A 1 220 ? 26.044 -7.348 -9.249 1.00 93.56 220 THR A O 1
ATOM 1747 N N . SER A 1 221 ? 25.052 -7.519 -11.244 1.00 93.19 221 SER A N 1
ATOM 1748 C CA . SER A 1 221 ? 26.141 -6.816 -11.942 1.00 93.19 221 SER A CA 1
ATOM 1749 C C . SER A 1 221 ? 26.158 -5.327 -11.584 1.00 93.19 221 SER A C 1
ATOM 1751 O O . SER A 1 221 ? 27.215 -4.698 -11.558 1.00 93.19 221 SER A O 1
ATOM 1753 N N . LYS A 1 222 ? 24.977 -4.743 -11.343 1.00 94.31 222 LYS A N 1
ATOM 1754 C CA . LYS A 1 222 ? 24.809 -3.340 -10.962 1.00 94.31 222 LYS A CA 1
ATOM 1755 C C . LYS A 1 222 ? 23.443 -3.133 -10.314 1.00 94.31 222 LYS A C 1
ATOM 1757 O O . LYS A 1 222 ? 22.448 -3.684 -10.781 1.00 94.31 222 LY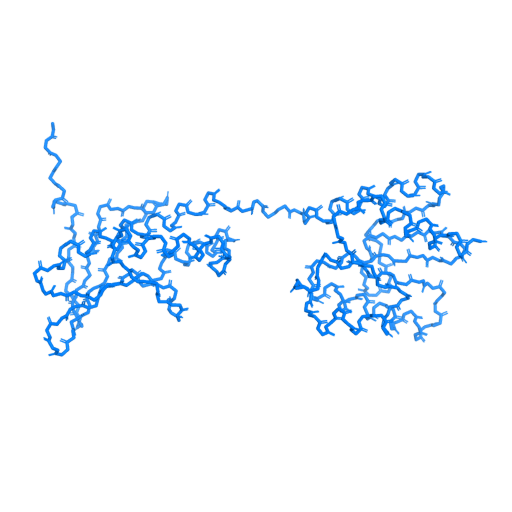S A O 1
ATOM 1762 N N . VAL A 1 223 ? 23.387 -2.253 -9.319 1.00 93.94 223 VAL A N 1
ATOM 1763 C CA . VAL A 1 223 ? 22.127 -1.749 -8.760 1.00 93.94 223 VAL A CA 1
ATOM 1764 C C . VAL A 1 223 ? 21.994 -0.270 -9.084 1.00 93.94 223 VAL A C 1
ATOM 1766 O O . VAL A 1 223 ? 22.929 0.506 -8.887 1.00 93.94 223 VAL A O 1
ATOM 1769 N N . LEU A 1 224 ? 20.829 0.123 -9.586 1.00 93.38 224 LEU A N 1
ATOM 1770 C CA . LEU A 1 224 ? 20.459 1.511 -9.832 1.00 93.38 224 LEU A CA 1
ATOM 1771 C C . LEU A 1 224 ? 19.241 1.862 -8.982 1.00 93.38 224 LEU A C 1
ATOM 1773 O O . LEU A 1 224 ? 18.318 1.066 -8.867 1.00 93.38 224 LEU A O 1
ATOM 1777 N N . SER A 1 225 ? 19.221 3.061 -8.409 1.00 89.50 225 SER A N 1
ATOM 1778 C CA . SER A 1 225 ? 18.064 3.566 -7.665 1.00 89.50 225 SER A CA 1
ATOM 1779 C C . SER A 1 225 ? 17.365 4.647 -8.473 1.00 89.50 225 SER A C 1
ATOM 1781 O O . SER A 1 225 ? 17.996 5.614 -8.914 1.00 89.50 225 SER A O 1
ATOM 1783 N N . PHE A 1 226 ? 16.057 4.488 -8.652 1.00 84.88 226 PHE A N 1
ATOM 1784 C CA . PHE A 1 226 ? 15.232 5.455 -9.347 1.00 84.88 226 PHE A CA 1
ATOM 1785 C C .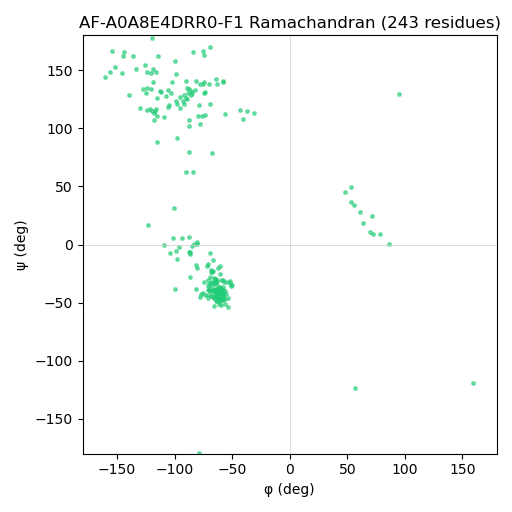 PHE A 1 226 ? 14.915 6.643 -8.436 1.00 84.88 226 PHE A C 1
ATOM 1787 O O . PHE A 1 226 ? 14.085 6.576 -7.540 1.00 84.88 226 PHE A O 1
ATOM 1794 N N . LYS A 1 227 ? 15.594 7.768 -8.671 1.00 76.25 227 LYS A N 1
ATOM 1795 C CA . LYS A 1 227 ? 15.394 9.017 -7.915 1.00 76.25 227 LYS A CA 1
ATOM 1796 C C . LYS A 1 227 ? 14.529 10.032 -8.671 1.00 76.25 227 LYS A C 1
ATOM 1798 O O . LYS A 1 227 ? 14.810 11.226 -8.596 1.00 76.25 227 LYS A O 1
ATOM 1803 N N . GLY A 1 228 ? 13.580 9.570 -9.491 1.00 68.31 228 GLY A N 1
ATOM 1804 C CA . GLY A 1 228 ? 12.699 10.440 -10.290 1.00 68.31 228 GLY A CA 1
ATOM 1805 C C . GLY A 1 228 ? 13.411 11.292 -11.350 1.00 68.31 228 GLY A C 1
ATOM 1806 O O . GLY A 1 228 ? 12.883 12.309 -11.782 1.00 68.31 228 GLY A O 1
ATOM 1807 N N . ASN A 1 229 ? 14.641 10.934 -11.736 1.00 74.50 229 ASN A N 1
ATOM 1808 C CA . ASN A 1 229 ? 15.440 11.676 -12.714 1.00 74.50 229 ASN A CA 1
ATOM 1809 C C . ASN A 1 229 ? 15.676 10.816 -13.960 1.00 74.50 229 ASN A C 1
ATOM 1811 O O . ASN A 1 229 ? 16.688 10.116 -14.045 1.00 74.50 229 ASN A O 1
ATOM 1815 N N . ALA A 1 230 ? 14.751 10.884 -14.920 1.00 76.31 230 ALA A N 1
ATOM 1816 C CA . ALA A 1 230 ? 14.773 10.075 -16.141 1.00 76.31 230 ALA A CA 1
ATOM 1817 C C . ALA A 1 230 ? 16.095 10.187 -16.924 1.00 76.31 230 ALA A C 1
ATOM 1819 O O . ALA A 1 230 ? 16.704 9.171 -17.253 1.00 76.31 230 ALA A O 1
ATOM 1820 N N . TRP A 1 231 ? 16.611 11.406 -17.118 1.00 78.75 231 TRP A N 1
ATOM 1821 C CA . TRP A 1 231 ? 17.855 11.639 -17.867 1.00 78.75 231 TRP A CA 1
ATOM 1822 C C . TRP A 1 231 ? 19.082 10.960 -17.231 1.00 78.75 231 TRP A C 1
ATOM 1824 O O . TRP A 1 231 ? 19.920 10.406 -17.937 1.00 78.75 231 TRP A O 1
ATOM 1834 N N . ARG A 1 232 ? 19.175 10.923 -15.891 1.00 80.75 232 ARG A N 1
ATOM 1835 C CA . ARG A 1 232 ? 20.274 10.227 -15.192 1.00 80.75 232 ARG A CA 1
ATOM 1836 C C . ARG A 1 232 ? 20.190 8.718 -15.370 1.00 80.75 232 ARG A C 1
ATOM 1838 O O . ARG A 1 232 ? 21.218 8.052 -15.446 1.00 80.75 232 ARG A O 1
ATOM 1845 N N . MET A 1 233 ? 18.972 8.178 -15.408 1.00 87.12 233 MET A N 1
ATOM 1846 C CA . MET A 1 233 ? 18.758 6.755 -15.663 1.00 87.12 233 MET A CA 1
ATOM 1847 C C . MET A 1 233 ? 19.144 6.402 -17.095 1.00 87.12 233 MET A C 1
ATOM 1849 O O . MET A 1 233 ? 19.871 5.433 -17.302 1.00 87.12 233 MET A O 1
ATOM 1853 N N . GLN A 1 234 ? 18.736 7.223 -18.061 1.00 86.06 234 GLN A N 1
ATOM 1854 C CA . GLN A 1 234 ? 19.124 7.079 -19.461 1.00 86.06 234 GLN A CA 1
ATOM 1855 C C . GLN A 1 234 ? 20.650 7.087 -19.627 1.00 86.06 234 GLN A C 1
ATOM 1857 O O . GLN A 1 234 ? 21.203 6.138 -20.182 1.00 86.06 234 GLN A O 1
ATOM 1862 N N . GLU A 1 235 ? 21.354 8.075 -19.063 1.00 84.75 235 GLU A N 1
ATOM 1863 C CA . GLU A 1 235 ? 22.824 8.119 -19.084 1.00 84.75 235 GLU A CA 1
ATOM 1864 C C . GLU A 1 235 ? 23.461 6.883 -18.436 1.00 84.75 235 GLU A C 1
ATOM 1866 O O . GLU A 1 235 ? 24.428 6.328 -18.966 1.00 84.75 235 GLU A O 1
ATOM 1871 N N . ALA A 1 236 ? 22.916 6.415 -17.308 1.00 88.38 236 ALA A N 1
ATOM 1872 C CA . ALA A 1 236 ? 23.427 5.236 -16.620 1.00 88.38 236 ALA A CA 1
ATOM 1873 C C . ALA A 1 236 ? 23.301 3.960 -17.470 1.00 88.38 236 ALA A C 1
ATOM 1875 O O . ALA A 1 236 ? 24.226 3.141 -17.457 1.00 88.38 236 ALA A O 1
ATOM 1876 N N . PHE A 1 237 ? 22.201 3.793 -18.213 1.00 90.50 237 PHE A N 1
ATOM 1877 C CA . PHE A 1 237 ? 22.023 2.662 -19.129 1.00 90.50 237 PHE A CA 1
ATOM 1878 C C . PHE A 1 237 ? 22.881 2.789 -20.384 1.00 90.50 237 PHE A C 1
ATOM 1880 O O . PHE A 1 237 ? 23.531 1.818 -20.766 1.00 90.50 237 PHE A O 1
ATOM 1887 N N . LEU A 1 238 ? 22.951 3.977 -20.990 1.00 88.62 238 LEU A N 1
ATOM 1888 C CA . LEU A 1 238 ? 23.821 4.233 -22.140 1.00 88.62 238 LEU A CA 1
ATOM 1889 C C . LEU A 1 238 ? 25.287 3.965 -21.793 1.00 88.62 238 LEU A C 1
ATOM 1891 O O . LEU A 1 238 ? 26.000 3.334 -22.569 1.00 88.62 238 LEU A O 1
ATOM 1895 N N . SER A 1 239 ? 25.734 4.390 -20.609 1.00 89.25 239 SER A N 1
ATOM 1896 C CA . SER A 1 239 ? 27.067 4.067 -20.101 1.00 89.25 239 SER A CA 1
ATOM 1897 C C . SER A 1 239 ? 27.264 2.556 -19.976 1.00 89.25 239 SER A C 1
ATOM 1899 O O . SER A 1 239 ? 28.271 2.050 -20.454 1.00 89.25 239 SER A O 1
ATOM 1901 N N . SER A 1 240 ? 26.300 1.828 -19.404 1.00 87.19 240 SER A N 1
ATOM 1902 C CA . SER A 1 240 ? 26.371 0.367 -19.288 1.00 87.19 240 SER A CA 1
ATOM 1903 C C . SER A 1 240 ? 26.433 -0.346 -20.646 1.00 87.19 240 SER A C 1
ATOM 1905 O O . SER A 1 240 ? 27.183 -1.308 -20.772 1.00 87.19 240 SER A O 1
ATOM 1907 N N . LEU A 1 241 ? 25.719 0.138 -21.667 1.00 86.00 241 LEU A N 1
ATOM 1908 C CA . LEU A 1 241 ? 25.781 -0.419 -23.025 1.00 86.00 241 LEU A CA 1
ATOM 1909 C C . LEU A 1 241 ? 27.118 -0.120 -23.723 1.00 86.00 241 LEU A C 1
ATOM 1911 O O . LEU A 1 241 ? 27.635 -0.964 -24.450 1.00 86.00 241 LEU A O 1
ATOM 1915 N N . ARG A 1 242 ? 27.711 1.056 -23.478 1.00 84.62 242 ARG A N 1
ATOM 1916 C CA . ARG A 1 242 ? 29.011 1.451 -24.053 1.00 84.62 242 ARG A CA 1
ATOM 1917 C C . ARG A 1 242 ? 30.196 0.687 -23.474 1.00 84.62 242 ARG A C 1
ATOM 1919 O O . ARG A 1 242 ? 31.175 0.509 -24.176 1.00 84.62 242 ARG A O 1
ATOM 1926 N N . THR A 1 243 ? 30.135 0.266 -22.213 1.00 77.19 243 THR A N 1
ATOM 1927 C CA . THR A 1 243 ? 31.217 -0.524 -21.593 1.00 77.19 243 THR A CA 1
ATOM 1928 C C . THR A 1 243 ? 31.273 -1.953 -22.135 1.00 77.19 243 THR A C 1
ATOM 1930 O O . THR A 1 243 ? 32.263 -2.653 -21.940 1.00 77.19 243 THR A O 1
ATOM 1933 N N . VAL A 1 244 ? 30.184 -2.402 -22.757 1.00 67.25 244 VAL A N 1
ATOM 1934 C CA . VAL A 1 244 ? 29.999 -3.780 -23.198 1.00 67.25 244 VAL A CA 1
ATOM 1935 C C . VAL A 1 244 ? 30.286 -3.945 -24.693 1.00 67.25 244 VAL A C 1
ATOM 1937 O O . VAL A 1 244 ? 30.877 -4.956 -25.071 1.00 67.25 244 VAL A O 1
ATOM 1940 N N . ASN A 1 245 ? 29.908 -2.972 -25.528 1.00 56.28 245 ASN A N 1
ATOM 1941 C CA . ASN A 1 245 ? 30.231 -2.942 -26.963 1.00 56.28 245 ASN A CA 1
ATOM 1942 C C . ASN A 1 245 ? 31.719 -2.690 -27.229 1.00 56.28 245 ASN A C 1
ATOM 1944 O O . ASN A 1 245 ? 32.248 -3.358 -28.145 1.00 56.28 245 ASN A O 1
#

Mean predicted aligned error: 14.05 Å

pLDDT: mean 88.54, std 10.66, range [39.66, 98.0]

InterPro domains:
  IPR014960 Domain of unknown function DUF1828 [PF08861] (22-113)

Sequence (245 aa):
MKIDLCRHLNTRITQEGFLVETPFCYYDHDHVIVYAKRNQDGTYLLTENGEAAERLSFDGVEVDSERITRWLHEMTVSLNVSWNHNDQSIEVLCSESDVSLAVFRIAEAAVQVQALTATRAQRSESSFKIEMLAILREVAIESGVGVAYNQKINDFAADAVFHASRPIAIVLASTKERLLEAELMWSTVQRRNDNVDVIAVIESPEKVGKLEADRAPFYTSKVLSFKGNAWRMQEAFLSSLRTVN

Nearest PDB structures (foldseek):
  7y19-assembly1_A  TM=6.857E-01  e=3.817E-01  Vibrio vulnificus CMCP6
  2pzb-assembly2_C  TM=4.694E-01  e=1.497E-01  Bacillus anthracis
  2pzb-assembly1_A  TM=4.070E-01  e=4.062E-01  Bacillus anthracis
  8k5u-assembly1_A  TM=5.277E-01  e=9.200E+00  Ramlibacter sp.

Secondary structure (DSSP, 8-state):
----GGGG-EEEE-SSEEEEEEEEE-TTSPEEEEEEEEPTTS-EEEE-TTHHHHHHHHTT--TTSHHHHHHHHHHHHHH--EEETTTTEEEEEE-GGGHHHHHHHHHHHHHHHHHGGGG-----S-HHHHHHHHHHHHHHHHH---EEEEEEETTEEEEEEE-SSS-EEEEEESSHHHHHHHHHHHHHHHHHT---EEEEEES-HHHH-HHHHHHGGGSSSEEEE--S-HHHHHHHHHHHHHTT-